Protein AF-A0A929HGN3-F1 (afdb_monomer_lite)

Structure (mmCIF, N/CA/C/O backbone):
data_AF-A0A929HGN3-F1
#
_entry.id   AF-A0A929HGN3-F1
#
loop_
_atom_site.group_PDB
_atom_site.id
_atom_site.type_symbol
_atom_site.label_atom_id
_atom_site.label_alt_id
_atom_site.label_comp_id
_atom_site.label_asym_id
_atom_site.label_entity_id
_atom_site.label_seq_id
_atom_site.pdbx_PDB_ins_code
_atom_site.Cartn_x
_atom_site.Cartn_y
_atom_site.Cartn_z
_atom_site.occupancy
_atom_site.B_iso_or_equiv
_atom_site.auth_seq_id
_atom_site.auth_comp_id
_atom_site.auth_asym_id
_atom_site.auth_atom_id
_atom_site.pdbx_PDB_model_num
ATOM 1 N N . MET A 1 1 ? 26.824 4.201 -28.491 1.00 53.25 1 MET A N 1
ATOM 2 C CA . MET A 1 1 ? 26.653 2.815 -27.979 1.00 53.25 1 MET A CA 1
ATOM 3 C C . MET A 1 1 ? 26.549 2.698 -26.446 1.00 53.25 1 MET A C 1
ATOM 5 O O . MET A 1 1 ? 25.841 1.804 -25.987 1.00 53.25 1 MET A O 1
ATOM 9 N N . ALA A 1 2 ? 27.153 3.588 -25.642 1.00 52.91 2 ALA A N 1
ATOM 10 C CA . ALA A 1 2 ? 27.153 3.491 -24.169 1.00 52.91 2 ALA A CA 1
ATOM 11 C C . ALA A 1 2 ? 25.773 3.634 -23.478 1.00 52.91 2 ALA A C 1
ATOM 13 O O . ALA A 1 2 ? 25.551 3.031 -22.431 1.00 52.91 2 ALA A O 1
ATOM 14 N N . SER A 1 3 ? 24.807 4.349 -24.074 1.00 61.62 3 SER A N 1
ATOM 15 C CA . SER A 1 3 ? 23.495 4.585 -23.437 1.00 61.62 3 SER A CA 1
ATOM 16 C C . SER A 1 3 ? 22.601 3.339 -23.336 1.00 61.62 3 SER A C 1
ATOM 18 O O . SER A 1 3 ? 21.672 3.319 -22.534 1.00 61.62 3 SER A O 1
ATOM 20 N N . SER A 1 4 ? 22.873 2.278 -24.106 1.00 67.00 4 SER A N 1
ATOM 21 C CA . SER A 1 4 ? 22.068 1.046 -24.069 1.00 67.00 4 SER A CA 1
ATOM 22 C C . SER A 1 4 ? 22.347 0.176 -22.836 1.00 67.00 4 SER A C 1
ATOM 24 O O . SER A 1 4 ? 21.426 -0.476 -22.338 1.00 67.00 4 SER A O 1
ATOM 26 N N . LYS A 1 5 ? 23.583 0.211 -22.303 1.00 80.94 5 LYS A N 1
ATOM 27 C CA . LYS A 1 5 ? 24.012 -0.628 -21.171 1.00 80.94 5 LYS A CA 1
ATOM 28 C C . LYS A 1 5 ? 23.272 -0.288 -19.875 1.00 80.94 5 LYS A C 1
ATOM 30 O O . LYS A 1 5 ? 22.926 -1.202 -19.139 1.00 80.94 5 LYS A O 1
ATOM 35 N N . PHE A 1 6 ? 22.963 0.989 -19.634 1.00 85.88 6 PHE A N 1
ATOM 36 C CA . PHE A 1 6 ? 22.295 1.443 -18.403 1.00 85.88 6 PHE A CA 1
ATOM 37 C C . PHE A 1 6 ? 20.762 1.441 -18.482 1.00 85.88 6 PHE A C 1
ATOM 39 O O . PHE A 1 6 ? 20.085 1.257 -17.474 1.00 85.88 6 PHE A O 1
ATOM 46 N N . ARG A 1 7 ? 20.187 1.564 -19.684 1.00 87.06 7 ARG A N 1
ATOM 47 C CA . ARG A 1 7 ? 18.724 1.593 -19.868 1.00 87.06 7 ARG A CA 1
ATOM 48 C C . ARG A 1 7 ? 18.051 0.274 -19.487 1.00 87.06 7 ARG A C 1
ATOM 50 O O . ARG A 1 7 ? 16.986 0.275 -18.879 1.00 87.06 7 ARG A O 1
ATOM 57 N N . ARG A 1 8 ? 18.669 -0.860 -19.828 1.00 86.69 8 ARG A N 1
ATOM 58 C CA . ARG A 1 8 ? 18.129 -2.189 -19.505 1.00 86.69 8 ARG A CA 1
ATOM 59 C C . ARG A 1 8 ? 18.048 -2.460 -17.992 1.00 86.69 8 ARG A C 1
ATOM 61 O O . ARG A 1 8 ? 16.953 -2.808 -17.550 1.00 86.69 8 ARG A O 1
ATOM 68 N N . PRO A 1 9 ? 19.137 -2.348 -17.204 1.00 90.38 9 PRO A N 1
ATOM 69 C CA . PRO A 1 9 ? 19.075 -2.600 -15.767 1.00 90.38 9 PRO A CA 1
ATOM 70 C C . PRO A 1 9 ? 18.128 -1.625 -15.065 1.00 90.38 9 PRO A C 1
ATOM 72 O O . PRO A 1 9 ? 17.384 -2.064 -14.199 1.00 90.38 9 PRO A O 1
ATOM 75 N N . ALA A 1 10 ? 18.049 -0.362 -15.505 1.00 92.56 10 ALA A N 1
ATOM 76 C CA . ALA A 1 10 ? 17.065 0.585 -14.981 1.00 92.56 10 ALA A CA 1
ATOM 77 C C . ALA A 1 10 ? 15.619 0.086 -15.175 1.00 92.56 10 ALA A C 1
ATOM 79 O O . ALA A 1 10 ? 14.856 0.015 -14.217 1.00 92.56 10 ALA A O 1
ATOM 80 N N . GLY A 1 11 ? 15.240 -0.347 -16.383 1.00 91.88 11 GLY A N 1
ATOM 81 C CA . GLY A 1 11 ? 13.890 -0.876 -16.622 1.00 91.88 11 GLY A CA 1
ATOM 82 C C . GLY A 1 11 ? 13.576 -2.160 -15.837 1.00 91.88 11 GLY A C 1
ATOM 83 O O . GLY A 1 11 ? 12.437 -2.366 -15.419 1.00 91.88 11 GLY A O 1
ATOM 84 N N . LEU A 1 12 ? 14.575 -3.022 -15.610 1.00 92.06 12 LEU A N 1
ATOM 85 C CA . LEU A 1 12 ? 14.418 -4.231 -14.791 1.00 92.06 12 LEU A CA 1
ATOM 86 C C . LEU A 1 12 ? 14.267 -3.904 -13.305 1.00 92.06 12 LEU A C 1
ATOM 88 O O . LEU A 1 12 ? 13.372 -4.448 -12.665 1.00 92.06 12 LEU A O 1
ATOM 92 N N . LEU A 1 13 ? 15.089 -2.993 -12.783 1.00 94.75 13 LEU A N 1
ATOM 93 C CA . LEU A 1 13 ? 15.002 -2.527 -11.403 1.00 94.75 13 LEU A CA 1
ATOM 94 C C . LEU A 1 13 ? 13.647 -1.861 -11.139 1.00 94.75 13 LEU A C 1
ATOM 96 O O . LEU A 1 13 ? 12.971 -2.230 -10.186 1.00 94.75 13 LEU A O 1
ATOM 100 N N . ALA A 1 14 ? 13.193 -0.978 -12.034 1.00 95.50 14 ALA A N 1
ATOM 101 C CA . ALA A 1 14 ? 11.870 -0.362 -11.939 1.00 95.50 14 ALA A CA 1
ATOM 102 C C . ALA A 1 14 ? 10.737 -1.403 -11.967 1.00 95.50 14 ALA A C 1
ATOM 104 O O . ALA A 1 14 ? 9.766 -1.286 -11.225 1.00 95.50 14 ALA A O 1
ATOM 105 N N . SER A 1 15 ? 10.882 -2.464 -12.771 1.00 95.81 15 SER A N 1
ATOM 106 C CA . SER A 1 15 ? 9.917 -3.571 -12.780 1.00 95.81 15 SER A CA 1
ATOM 107 C C . SER A 1 15 ? 9.892 -4.322 -11.449 1.00 95.81 15 SER A C 1
ATOM 109 O O . SER A 1 15 ? 8.813 -4.610 -10.942 1.00 95.81 15 SER A O 1
ATOM 111 N N . GLY A 1 16 ? 11.063 -4.619 -10.876 1.00 96.00 16 GLY A N 1
ATOM 112 C CA . GLY A 1 16 ? 11.169 -5.257 -9.564 1.00 96.00 16 GLY A CA 1
ATOM 113 C C . GLY A 1 16 ? 10.539 -4.412 -8.457 1.00 96.00 16 GLY A C 1
ATOM 114 O O . GLY A 1 16 ? 9.751 -4.932 -7.673 1.00 96.00 16 GLY A O 1
ATOM 115 N N . LEU A 1 17 ? 10.812 -3.103 -8.448 1.00 96.19 17 LEU A N 1
ATOM 116 C CA . LEU A 1 17 ? 10.253 -2.169 -7.469 1.00 96.19 17 LEU A CA 1
ATOM 117 C C . LEU A 1 17 ? 8.723 -2.047 -7.573 1.00 96.19 17 LEU A C 1
ATOM 119 O O . LEU A 1 17 ? 8.057 -2.057 -6.544 1.00 96.19 17 LEU A O 1
ATOM 123 N N . MET A 1 18 ? 8.147 -2.014 -8.781 1.00 96.88 18 MET A N 1
ATOM 124 C CA . MET A 1 18 ? 6.683 -1.984 -8.950 1.00 96.88 18 MET A CA 1
ATOM 125 C C . MET A 1 18 ? 6.005 -3.274 -8.478 1.00 96.88 18 MET A C 1
ATOM 127 O O . MET A 1 18 ? 4.958 -3.216 -7.835 1.00 96.88 18 MET A O 1
ATOM 131 N N . ILE A 1 19 ? 6.599 -4.440 -8.758 1.00 97.81 19 ILE A N 1
ATOM 132 C CA . ILE A 1 19 ? 6.097 -5.734 -8.260 1.00 97.81 19 ILE A CA 1
ATOM 133 C C . ILE A 1 19 ? 6.153 -5.751 -6.733 1.00 97.81 19 ILE A C 1
ATOM 135 O O . ILE A 1 19 ? 5.171 -6.118 -6.090 1.00 97.81 19 ILE A O 1
ATOM 139 N N . PHE A 1 20 ? 7.281 -5.330 -6.159 1.00 97.31 20 PHE A N 1
ATOM 140 C CA . PHE A 1 20 ? 7.468 -5.249 -4.715 1.00 97.31 20 PHE A CA 1
ATOM 141 C C . PHE A 1 20 ? 6.443 -4.317 -4.061 1.00 97.31 20 PHE A C 1
ATOM 143 O O . PHE A 1 20 ? 5.749 -4.732 -3.139 1.00 97.31 20 PHE A O 1
ATOM 150 N N . LEU A 1 21 ? 6.270 -3.102 -4.589 1.00 96.19 21 LEU A N 1
ATOM 151 C CA . LEU A 1 21 ? 5.291 -2.141 -4.085 1.00 96.19 21 LEU A CA 1
ATOM 152 C C . LEU A 1 21 ? 3.858 -2.685 -4.171 1.00 96.19 21 LEU A C 1
ATOM 154 O O . LEU A 1 21 ? 3.111 -2.605 -3.202 1.00 96.19 21 LEU A O 1
ATOM 158 N N . THR A 1 22 ? 3.486 -3.286 -5.303 1.00 97.81 22 THR A N 1
ATOM 159 C CA . THR A 1 22 ? 2.165 -3.919 -5.480 1.00 97.81 22 THR A CA 1
ATOM 160 C C . THR A 1 22 ? 1.946 -5.043 -4.465 1.00 97.81 22 THR A C 1
ATOM 162 O O . THR A 1 22 ? 0.858 -5.191 -3.915 1.00 97.81 22 THR A O 1
ATOM 165 N N . SER A 1 23 ? 2.994 -5.818 -4.185 1.00 98.50 23 SER A N 1
ATOM 166 C CA . SER A 1 23 ? 2.972 -6.917 -3.216 1.00 98.50 23 SER A CA 1
ATOM 167 C C . SER A 1 23 ? 2.840 -6.417 -1.775 1.00 98.50 23 SER A C 1
ATOM 169 O O . SER A 1 23 ? 2.093 -7.012 -1.004 1.00 98.50 23 SER A O 1
ATOM 171 N N . ILE A 1 24 ? 3.489 -5.300 -1.420 1.00 97.62 24 ILE A N 1
ATOM 172 C CA . ILE A 1 24 ? 3.296 -4.634 -0.120 1.00 97.62 24 ILE A CA 1
ATOM 173 C C . ILE A 1 24 ? 1.842 -4.200 0.050 1.00 97.62 24 ILE A C 1
ATOM 175 O O . ILE A 1 24 ? 1.252 -4.451 1.095 1.00 97.62 24 ILE A O 1
ATOM 179 N N . TRP A 1 25 ? 1.244 -3.573 -0.963 1.00 97.88 25 TRP A N 1
ATOM 180 C CA . TRP A 1 25 ? -0.147 -3.134 -0.855 1.00 97.88 25 TRP A CA 1
ATOM 181 C C . TRP A 1 25 ? -1.134 -4.297 -0.812 1.00 97.88 25 TRP A C 1
ATOM 183 O O . TRP A 1 25 ? -2.158 -4.187 -0.147 1.00 97.88 25 TRP A O 1
ATOM 193 N N . ALA A 1 26 ? -0.821 -5.418 -1.464 1.00 98.50 26 ALA A N 1
ATOM 194 C CA . ALA A 1 26 ? -1.589 -6.649 -1.314 1.00 98.50 26 ALA A CA 1
ATOM 195 C C . ALA A 1 26 ? -1.494 -7.210 0.111 1.00 98.50 26 ALA A C 1
ATOM 197 O O . ALA A 1 26 ? -2.511 -7.603 0.677 1.00 98.50 26 ALA A O 1
ATOM 198 N N . PHE A 1 27 ? -0.288 -7.203 0.695 1.00 98.44 27 PHE A N 1
ATOM 199 C CA . PHE A 1 27 ? -0.067 -7.591 2.088 1.00 98.44 27 PHE A CA 1
ATOM 200 C C . PHE A 1 27 ? -0.886 -6.713 3.037 1.00 98.44 27 PHE A C 1
ATOM 202 O O . PHE A 1 27 ? -1.679 -7.231 3.816 1.00 98.44 27 PHE A O 1
ATOM 209 N N . TRP A 1 28 ? -0.735 -5.391 2.927 1.00 98.00 28 TRP A N 1
ATOM 210 C CA . TRP A 1 28 ? -1.428 -4.431 3.782 1.00 98.00 28 TRP A CA 1
ATOM 211 C C . TRP A 1 28 ? -2.945 -4.541 3.625 1.00 98.00 28 TRP A C 1
ATOM 213 O O . TRP A 1 28 ? -3.653 -4.684 4.612 1.00 98.00 28 TRP A O 1
ATOM 223 N N . GLY A 1 29 ? -3.448 -4.554 2.386 1.00 98.00 29 GLY A N 1
ATOM 224 C CA . GLY A 1 29 ? -4.883 -4.641 2.121 1.00 98.00 29 GLY A CA 1
ATOM 225 C C . GLY A 1 29 ? -5.518 -5.920 2.664 1.00 98.00 29 GLY A C 1
ATOM 226 O O . GLY A 1 29 ? -6.590 -5.857 3.256 1.00 98.00 29 GLY A O 1
ATOM 227 N N . ALA A 1 30 ? -4.846 -7.068 2.535 1.00 98.25 30 ALA A N 1
ATOM 228 C CA . ALA A 1 30 ? -5.325 -8.315 3.127 1.00 98.25 30 ALA A CA 1
ATOM 229 C C . ALA A 1 30 ? -5.252 -8.302 4.660 1.00 98.25 30 ALA A C 1
ATOM 231 O O . ALA A 1 30 ? -6.184 -8.767 5.310 1.00 98.25 30 ALA A O 1
ATOM 232 N N . ALA A 1 31 ? -4.174 -7.772 5.245 1.00 97.56 31 ALA A N 1
ATOM 233 C CA . ALA A 1 31 ? -4.037 -7.674 6.695 1.00 97.56 31 ALA A CA 1
ATOM 234 C C . ALA A 1 31 ? -5.144 -6.800 7.305 1.00 97.56 31 ALA A C 1
ATOM 236 O O . ALA A 1 31 ? -5.841 -7.254 8.209 1.00 97.56 31 ALA A O 1
ATOM 237 N N . GLU A 1 32 ? -5.364 -5.603 6.758 1.00 96.75 32 GLU A N 1
ATOM 238 C CA . GLU A 1 32 ? -6.418 -4.691 7.215 1.00 96.75 32 GLU A CA 1
ATOM 239 C C . GLU A 1 32 ? -7.824 -5.243 6.961 1.00 96.75 32 GLU A C 1
ATOM 241 O O . G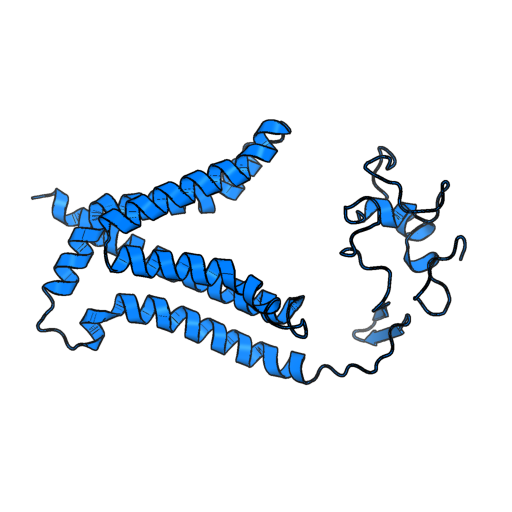LU A 1 32 ? -8.710 -5.104 7.802 1.00 96.75 32 GLU A O 1
ATOM 246 N N . PHE A 1 33 ? -8.030 -5.944 5.840 1.00 96.69 33 PHE A N 1
ATOM 247 C CA . PHE A 1 33 ? -9.291 -6.632 5.575 1.00 96.69 33 PHE A CA 1
ATOM 248 C C . PHE A 1 33 ? -9.652 -7.606 6.705 1.00 96.69 33 PHE A C 1
ATOM 250 O O . PHE A 1 33 ? -10.794 -7.622 7.153 1.00 96.69 33 PHE A O 1
ATOM 257 N N . TYR A 1 34 ? -8.698 -8.401 7.200 1.00 95.81 34 TYR A N 1
ATOM 258 C CA . TYR A 1 34 ? -8.955 -9.322 8.314 1.00 95.81 34 TYR A CA 1
ATOM 259 C C . TYR A 1 34 ? -8.992 -8.636 9.682 1.00 95.81 34 TYR A C 1
ATOM 261 O O . TYR A 1 34 ? -9.689 -9.107 10.585 1.00 95.81 34 TYR A O 1
ATOM 269 N N . TYR A 1 35 ? -8.221 -7.561 9.848 1.00 91.88 35 TYR A N 1
ATOM 270 C CA . TYR A 1 35 ? -8.091 -6.853 11.115 1.00 91.88 35 TYR A CA 1
ATOM 271 C C . TYR A 1 35 ? -9.308 -5.969 11.408 1.00 91.88 35 TYR A C 1
ATOM 273 O O . TYR A 1 35 ? -9.918 -6.119 12.465 1.00 91.88 35 TYR A O 1
ATOM 281 N N . GLU A 1 36 ? -9.698 -5.112 10.464 1.00 90.75 36 GLU A N 1
ATOM 282 C CA . GLU A 1 36 ? -10.765 -4.123 10.659 1.00 90.75 36 GLU A CA 1
ATOM 283 C C . GLU A 1 36 ? -12.050 -4.470 9.911 1.00 90.75 36 GLU A C 1
ATOM 285 O O . GLU A 1 36 ? -13.146 -4.174 10.382 1.00 90.75 36 GLU A O 1
ATOM 290 N N . ALA A 1 37 ? -11.925 -5.079 8.732 1.00 91.69 37 ALA A N 1
ATOM 291 C CA . ALA A 1 37 ? -13.044 -5.168 7.801 1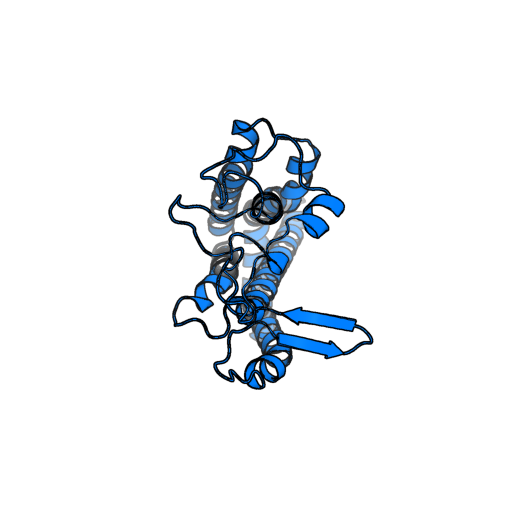.00 91.69 37 ALA A CA 1
ATOM 292 C C . ALA A 1 37 ? -13.837 -6.476 7.885 1.00 91.69 37 ALA A C 1
ATOM 294 O O . ALA A 1 37 ? -14.944 -6.575 7.350 1.00 91.69 37 ALA A O 1
ATOM 295 N N . TRP A 1 38 ? -13.277 -7.500 8.527 1.00 90.75 38 TRP A N 1
ATOM 296 C CA . TRP A 1 38 ? -13.890 -8.817 8.588 1.00 90.75 38 TRP A CA 1
ATOM 297 C C . TRP A 1 38 ? -15.207 -8.766 9.365 1.00 90.75 38 TRP A C 1
ATOM 299 O O . TRP A 1 38 ? -15.224 -8.457 10.555 1.00 90.75 38 TRP A O 1
ATOM 309 N N . GLY A 1 39 ? -16.305 -9.115 8.691 1.00 87.19 39 GLY A N 1
ATOM 310 C CA . GLY A 1 39 ? -17.659 -9.065 9.249 1.00 87.19 39 GLY A CA 1
ATOM 311 C C . GLY A 1 39 ? -18.440 -7.790 8.919 1.00 87.19 39 GLY A C 1
ATOM 312 O O . GLY A 1 39 ? -19.628 -7.731 9.223 1.00 87.19 39 GLY A O 1
ATOM 313 N N . LEU A 1 40 ? -17.827 -6.797 8.262 1.00 86.44 40 LEU A N 1
ATOM 314 C CA . LEU A 1 40 ? -18.571 -5.668 7.698 1.00 86.44 40 LEU A CA 1
ATOM 315 C C . LEU A 1 40 ? -19.439 -6.124 6.506 1.00 86.44 40 LEU A C 1
ATOM 317 O O . LEU A 1 40 ? -19.076 -7.083 5.812 1.00 86.44 40 LEU A O 1
ATOM 321 N N . PRO A 1 41 ? -20.578 -5.450 6.242 1.00 90.19 41 PRO A N 1
ATOM 322 C CA . PRO A 1 41 ? -21.378 -5.703 5.045 1.00 90.19 41 PRO A CA 1
ATOM 323 C C . PRO A 1 41 ? -20.550 -5.466 3.778 1.00 90.19 41 PRO A C 1
ATOM 325 O O . PRO A 1 41 ? -19.584 -4.718 3.791 1.00 90.19 41 PRO A O 1
ATOM 328 N N . PHE A 1 42 ? -20.898 -6.133 2.679 1.00 90.56 42 PHE A N 1
ATOM 329 C CA . PHE A 1 42 ? -20.271 -5.859 1.386 1.00 90.56 42 PHE A CA 1
ATOM 330 C C . PHE A 1 42 ? -20.949 -4.662 0.700 1.00 90.56 42 PHE A C 1
ATOM 332 O O . PHE A 1 42 ? -22.182 -4.594 0.718 1.00 90.56 42 PHE A O 1
ATOM 339 N N . PRO A 1 43 ? -20.188 -3.799 -0.010 1.00 94.88 43 PRO A N 1
ATOM 340 C CA . PRO A 1 43 ? -18.798 -3.978 -0.449 1.00 94.88 43 PRO A CA 1
ATOM 341 C C . PRO A 1 43 ? -17.721 -3.364 0.463 1.00 94.88 43 PRO A C 1
ATOM 343 O O . PRO A 1 43 ? -16.561 -3.323 0.054 1.00 94.88 43 PRO A O 1
ATOM 346 N N . GLU A 1 44 ? -18.058 -2.884 1.657 1.00 92.19 44 GLU A N 1
ATOM 347 C CA . GLU A 1 44 ? -17.175 -2.097 2.525 1.00 92.19 44 GLU A CA 1
ATOM 348 C C . GLU A 1 44 ? -15.787 -2.727 2.769 1.00 92.19 44 GLU A C 1
ATOM 350 O O . GLU A 1 44 ? -14.786 -2.019 2.609 1.00 92.19 44 GLU A O 1
ATOM 355 N N . PRO A 1 45 ? -15.657 -4.045 3.031 1.00 93.31 45 PRO A N 1
ATOM 356 C CA . PRO A 1 45 ? -14.361 -4.695 3.164 1.00 93.31 45 PRO A CA 1
ATOM 357 C C . PRO A 1 45 ? -13.430 -4.543 1.960 1.00 93.31 45 PRO A C 1
ATOM 359 O O . PRO A 1 45 ? -12.208 -4.549 2.107 1.00 93.31 45 PRO A O 1
ATOM 362 N N . LEU A 1 46 ? -13.978 -4.393 0.752 1.00 94.62 46 LEU A N 1
ATOM 363 C CA . LEU A 1 46 ? -13.176 -4.308 -0.467 1.00 94.62 46 LEU A CA 1
ATOM 364 C C . LEU A 1 46 ? -12.398 -2.990 -0.568 1.00 94.62 46 LEU A C 1
ATOM 366 O O . LEU A 1 46 ? -11.402 -2.936 -1.294 1.00 94.62 46 LEU A O 1
ATOM 370 N N . TYR A 1 47 ? -12.787 -1.946 0.171 1.00 95.56 47 TYR A N 1
ATOM 371 C CA . TYR A 1 47 ? -12.071 -0.667 0.161 1.00 95.56 47 TYR A CA 1
ATOM 372 C C . TYR A 1 47 ? -10.645 -0.778 0.707 1.00 95.56 47 TYR A C 1
ATOM 374 O O . TYR A 1 47 ? -9.758 -0.061 0.240 1.00 95.56 47 TYR A O 1
ATOM 382 N N . TYR A 1 48 ? -10.380 -1.741 1.589 1.00 95.44 48 TYR A N 1
ATOM 383 C CA . TYR A 1 48 ? -9.035 -2.015 2.100 1.00 95.44 48 TYR A CA 1
ATOM 384 C C . TYR A 1 48 ? -8.077 -2.537 1.018 1.00 95.44 48 TYR A C 1
ATOM 386 O O . TYR A 1 48 ? -6.865 -2.336 1.102 1.00 95.44 48 TYR A O 1
ATOM 394 N N . PHE A 1 49 ? -8.604 -3.115 -0.065 1.00 97.50 49 PHE A N 1
ATOM 395 C CA . PHE A 1 49 ? -7.819 -3.525 -1.231 1.00 97.50 49 PHE A CA 1
ATOM 396 C C . PHE A 1 49 ? -7.656 -2.423 -2.287 1.00 97.50 49 PHE A C 1
ATOM 398 O O . PHE A 1 49 ? -6.949 -2.630 -3.277 1.00 97.50 49 PHE A O 1
ATOM 405 N N . LEU A 1 50 ? -8.258 -1.240 -2.113 1.00 96.81 50 LEU A N 1
ATOM 406 C CA . LEU A 1 50 ? -8.172 -0.158 -3.099 1.00 96.81 50 LEU A CA 1
ATOM 407 C C . LEU A 1 50 ? -6.715 0.239 -3.429 1.00 96.81 50 LEU A C 1
ATOM 409 O O . LEU A 1 50 ? -6.392 0.317 -4.620 1.00 96.81 50 LEU A O 1
ATOM 413 N N . PRO A 1 51 ? -5.793 0.405 -2.453 1.00 95.56 51 PRO A N 1
ATOM 414 C CA . PRO A 1 51 ? -4.386 0.684 -2.758 1.00 95.56 51 PRO A CA 1
ATOM 415 C C . PRO A 1 51 ? -3.718 -0.427 -3.581 1.00 95.56 51 PRO A C 1
ATOM 417 O O . PRO A 1 51 ? -2.944 -0.149 -4.504 1.00 95.56 51 PRO A O 1
ATOM 420 N N . PHE A 1 52 ? -4.048 -1.691 -3.298 1.00 97.75 52 PHE A N 1
ATOM 421 C CA . PHE A 1 52 ? -3.566 -2.837 -4.068 1.00 97.75 52 PHE A CA 1
ATOM 422 C C . PHE A 1 52 ? -4.065 -2.787 -5.514 1.00 97.75 52 PHE A C 1
ATOM 424 O O . PHE A 1 52 ? -3.258 -2.879 -6.437 1.00 97.75 52 PHE A O 1
ATOM 431 N N . PHE A 1 53 ? -5.363 -2.580 -5.743 1.00 97.94 53 PHE A N 1
ATOM 432 C CA . PHE A 1 53 ? -5.906 -2.535 -7.103 1.00 97.94 53 PHE A CA 1
ATOM 433 C C . PHE A 1 53 ? -5.364 -1.357 -7.918 1.00 97.94 53 PHE A C 1
ATOM 435 O O . PHE A 1 53 ? -5.053 -1.523 -9.102 1.00 97.94 53 PHE A O 1
ATOM 442 N N . ILE A 1 54 ? -5.183 -0.188 -7.293 1.00 96.75 54 ILE A N 1
ATOM 443 C CA . ILE A 1 54 ? -4.557 0.974 -7.938 1.00 96.75 54 ILE A CA 1
ATOM 444 C C . ILE A 1 54 ? -3.121 0.633 -8.351 1.00 96.75 54 ILE A C 1
ATOM 446 O O . ILE A 1 54 ? -2.753 0.799 -9.517 1.00 96.75 54 ILE A O 1
ATOM 450 N N . THR A 1 55 ? -2.305 0.113 -7.431 1.00 97.00 55 THR A N 1
ATOM 451 C CA . THR A 1 55 ? -0.896 -0.195 -7.724 1.00 97.00 55 THR A CA 1
ATOM 452 C C . THR A 1 55 ? -0.725 -1.354 -8.699 1.00 97.00 55 THR A C 1
ATOM 454 O O . THR A 1 55 ? 0.124 -1.269 -9.588 1.00 97.00 55 THR A O 1
ATOM 457 N N . LEU A 1 56 ? -1.576 -2.379 -8.636 1.00 98.12 56 LEU A N 1
ATOM 458 C CA . LEU A 1 56 ? -1.617 -3.453 -9.626 1.00 98.12 56 LEU A CA 1
ATOM 459 C C . LEU A 1 56 ? -1.941 -2.904 -11.018 1.00 98.12 56 LEU A C 1
ATOM 461 O O . LEU A 1 56 ? -1.244 -3.222 -11.981 1.00 98.12 56 LEU A O 1
ATOM 465 N N . THR A 1 57 ? -2.951 -2.038 -11.129 1.00 98.19 57 THR A N 1
ATOM 466 C CA . THR A 1 57 ? -3.328 -1.410 -12.403 1.00 98.19 57 THR A CA 1
ATOM 467 C C . THR A 1 57 ? -2.163 -0.613 -12.986 1.00 98.19 57 THR A C 1
ATOM 469 O O . THR A 1 57 ? -1.839 -0.769 -14.165 1.00 98.19 57 THR A O 1
ATOM 472 N N . LEU A 1 58 ? -1.470 0.178 -12.160 1.00 97.50 58 LEU A N 1
ATOM 473 C CA . LEU A 1 58 ? -0.283 0.923 -12.583 1.00 97.50 58 LEU A CA 1
ATOM 474 C C . LEU A 1 58 ? 0.858 -0.002 -13.011 1.00 97.50 58 LEU A C 1
ATOM 476 O O . LEU A 1 58 ? 1.476 0.253 -14.044 1.00 97.50 58 LEU A O 1
ATOM 480 N N . THR A 1 59 ? 1.102 -1.096 -12.286 1.00 97.75 59 THR A N 1
ATOM 481 C CA . THR A 1 59 ? 2.101 -2.117 -12.642 1.00 97.75 59 THR A CA 1
ATOM 482 C C . THR A 1 59 ? 1.810 -2.745 -14.004 1.00 97.75 59 THR A C 1
ATOM 484 O O . THR A 1 59 ? 2.695 -2.836 -14.860 1.00 97.75 59 THR A O 1
ATOM 487 N N . LEU A 1 60 ? 0.559 -3.133 -14.255 1.00 97.19 60 LEU A N 1
ATOM 488 C CA . LEU A 1 60 ? 0.150 -3.688 -15.544 1.00 97.19 60 LEU A CA 1
ATOM 489 C C . LEU A 1 60 ? 0.270 -2.647 -16.667 1.00 97.19 60 LEU A C 1
ATOM 491 O O . LEU A 1 60 ? 0.728 -2.976 -17.765 1.00 97.19 60 LEU A O 1
ATOM 495 N N . LEU A 1 61 ? -0.067 -1.385 -16.381 1.00 97.25 61 LEU A N 1
ATOM 496 C CA . LEU A 1 61 ? 0.054 -0.271 -17.317 1.00 97.25 61 LEU A CA 1
ATOM 497 C C . LEU A 1 61 ? 1.513 -0.027 -17.728 1.00 97.25 61 LEU A C 1
ATOM 499 O O . LEU A 1 61 ? 1.795 0.044 -18.924 1.00 97.25 61 LEU A O 1
ATOM 503 N N . VAL A 1 62 ? 2.453 0.045 -16.776 1.00 96.75 62 VAL A N 1
ATOM 504 C CA . VAL A 1 62 ? 3.885 0.241 -17.083 1.00 96.75 62 VAL A CA 1
ATOM 505 C C . VAL A 1 62 ? 4.504 -0.967 -17.782 1.00 96.75 62 VAL A C 1
ATOM 507 O O . VAL A 1 62 ? 5.436 -0.812 -18.568 1.00 96.75 62 VAL A O 1
ATOM 510 N N . PHE A 1 63 ? 3.997 -2.179 -17.553 1.00 95.00 63 PHE A N 1
ATOM 511 C CA . PHE A 1 63 ? 4.494 -3.361 -18.261 1.00 95.00 63 PHE A CA 1
ATOM 512 C C . PHE A 1 63 ? 3.988 -3.435 -19.696 1.00 95.00 63 PHE A C 1
ATOM 514 O O . PHE A 1 63 ? 4.739 -3.852 -20.581 1.00 95.00 63 PHE A O 1
ATOM 521 N N . LYS A 1 64 ? 2.741 -3.016 -19.935 1.00 94.69 64 LYS A N 1
ATOM 522 C CA . LYS A 1 64 ? 2.144 -2.984 -21.272 1.00 94.69 64 LYS A CA 1
ATOM 523 C C . LYS A 1 64 ? 2.649 -1.801 -22.100 1.00 94.69 64 LYS A C 1
ATOM 525 O O . LYS A 1 64 ? 2.976 -1.972 -23.271 1.00 94.69 64 LYS A O 1
ATOM 530 N N . TRP A 1 65 ? 2.744 -0.621 -21.491 1.00 95.69 65 TRP A N 1
ATOM 531 C CA . TRP A 1 65 ? 3.143 0.625 -22.146 1.00 95.69 65 TRP A CA 1
ATOM 532 C C . TRP A 1 65 ? 4.146 1.401 -21.279 1.00 95.69 65 TRP A C 1
ATOM 534 O O . TRP A 1 65 ? 3.766 2.372 -20.626 1.00 95.69 65 TRP A O 1
ATOM 544 N N . PRO A 1 66 ? 5.444 1.040 -21.287 1.00 95.50 66 PRO A N 1
ATOM 545 C CA . PRO A 1 66 ? 6.419 1.587 -20.340 1.00 95.50 66 PRO A CA 1
ATOM 546 C C . PRO A 1 66 ? 6.509 3.113 -20.307 1.00 95.50 66 PRO A C 1
ATOM 548 O O . PRO A 1 66 ? 6.568 3.702 -19.235 1.00 95.50 66 PRO A O 1
ATOM 551 N N . ARG A 1 67 ? 6.477 3.780 -21.466 1.00 95.06 67 ARG A N 1
ATOM 552 C CA . ARG A 1 67 ? 6.558 5.249 -21.518 1.00 95.06 67 ARG A CA 1
ATOM 553 C C . ARG A 1 67 ? 5.291 5.928 -21.010 1.00 95.06 67 ARG A C 1
ATOM 555 O O . ARG A 1 67 ? 5.386 6.819 -20.175 1.00 95.06 67 ARG A O 1
ATOM 562 N N . LEU A 1 68 ? 4.128 5.504 -21.507 1.00 96.94 68 LEU A N 1
ATOM 563 C CA . LEU A 1 68 ? 2.841 6.062 -21.088 1.00 96.94 68 LEU A CA 1
ATOM 564 C C . LEU A 1 68 ? 2.603 5.790 -19.601 1.00 96.94 68 LEU A C 1
ATOM 566 O O . LEU A 1 68 ? 2.331 6.714 -18.845 1.00 96.94 68 LEU A O 1
ATOM 570 N N . GLY A 1 69 ? 2.783 4.540 -19.173 1.00 96.94 69 GLY A N 1
ATOM 571 C CA . GLY A 1 69 ? 2.666 4.156 -17.774 1.00 96.94 69 GLY A CA 1
ATOM 572 C C . GLY A 1 69 ? 3.648 4.914 -16.884 1.00 96.94 69 GLY A C 1
ATOM 573 O O . GLY A 1 69 ? 3.259 5.360 -15.814 1.00 96.94 69 GLY A O 1
ATOM 574 N N . GLY A 1 70 ? 4.893 5.120 -17.330 1.00 97.56 70 GLY A N 1
ATOM 575 C CA . GLY A 1 70 ? 5.881 5.901 -16.585 1.00 97.56 70 GLY A CA 1
ATOM 576 C C . GLY A 1 70 ? 5.431 7.344 -16.340 1.00 97.56 70 GLY A C 1
ATOM 577 O O . GLY A 1 70 ? 5.528 7.824 -15.213 1.00 97.56 70 GLY A O 1
ATOM 578 N N . TRP A 1 71 ? 4.860 8.008 -17.352 1.00 98.12 71 TRP A N 1
ATOM 579 C CA . TRP A 1 71 ? 4.267 9.341 -17.188 1.00 98.12 71 TRP A CA 1
ATOM 580 C C . TRP A 1 71 ? 3.068 9.343 -16.244 1.00 98.12 71 TRP A C 1
ATOM 582 O O . TRP A 1 71 ? 2.971 10.223 -15.393 1.00 98.12 71 TRP A O 1
ATOM 592 N N . VAL A 1 72 ? 2.183 8.350 -16.356 1.00 98.06 72 VAL A N 1
ATOM 593 C CA . VAL A 1 72 ? 1.026 8.213 -15.460 1.00 98.06 72 VAL A CA 1
ATOM 594 C C . VAL A 1 72 ? 1.477 8.030 -14.007 1.00 98.06 72 VAL A C 1
ATOM 596 O O . VAL A 1 72 ? 0.942 8.690 -13.121 1.00 98.06 72 VAL A O 1
ATOM 599 N N . VAL A 1 73 ? 2.502 7.209 -13.755 1.00 97.56 73 VAL A N 1
ATOM 600 C CA . VAL A 1 73 ? 3.082 7.024 -12.414 1.00 97.56 73 VAL A CA 1
ATOM 601 C C . VAL A 1 73 ? 3.675 8.330 -11.875 1.00 97.56 73 VAL A C 1
ATOM 603 O O . VAL A 1 73 ? 3.427 8.665 -10.719 1.00 97.56 73 VAL A O 1
ATOM 606 N N . ILE A 1 74 ? 4.402 9.099 -12.696 1.00 97.88 74 ILE A N 1
ATOM 607 C CA . ILE A 1 74 ? 4.931 10.416 -12.294 1.00 97.88 74 ILE A CA 1
ATOM 608 C C . ILE A 1 74 ? 3.796 11.376 -11.938 1.00 97.88 74 ILE A C 1
ATOM 610 O O . ILE A 1 74 ? 3.845 12.010 -10.888 1.00 97.88 74 ILE A O 1
ATOM 614 N N . LEU A 1 75 ? 2.778 11.481 -12.796 1.00 97.75 75 LEU A N 1
ATOM 615 C CA . LEU A 1 75 ? 1.659 12.400 -12.597 1.00 97.75 75 LEU A CA 1
ATOM 616 C C . LEU A 1 75 ? 0.907 12.071 -11.304 1.00 97.75 75 LEU A C 1
ATOM 618 O O . LEU A 1 75 ? 0.735 12.940 -10.453 1.00 97.75 75 LEU A O 1
ATOM 622 N N . LEU A 1 76 ? 0.497 10.812 -11.135 1.00 96.12 76 LEU A N 1
ATOM 623 C CA . LEU A 1 76 ? -0.250 10.377 -9.957 1.00 96.12 76 LEU A CA 1
ATOM 624 C C . LEU A 1 76 ? 0.596 10.468 -8.685 1.00 96.12 76 LEU A C 1
ATOM 626 O O . LEU A 1 76 ? 0.105 10.946 -7.666 1.00 96.12 76 LEU A O 1
ATOM 630 N N . GLY A 1 77 ? 1.876 10.087 -8.749 1.00 94.88 77 GLY A N 1
ATOM 631 C CA . GLY A 1 77 ? 2.811 10.245 -7.636 1.00 94.88 77 GLY A CA 1
ATOM 632 C C . GLY A 1 77 ? 3.008 11.711 -7.242 1.00 94.88 77 GLY A C 1
ATOM 633 O O . GLY A 1 77 ? 3.037 12.032 -6.054 1.00 94.88 77 GLY A O 1
ATOM 634 N N . GLY A 1 78 ? 3.075 12.618 -8.219 1.00 95.50 78 GLY A N 1
ATOM 635 C CA . GLY A 1 78 ? 3.152 14.061 -7.994 1.00 95.50 78 GLY A CA 1
ATOM 636 C C . GLY A 1 78 ? 1.886 14.620 -7.343 1.00 95.50 78 GLY A C 1
ATOM 637 O O . GLY A 1 78 ? 1.975 15.303 -6.324 1.00 95.50 78 GLY A O 1
ATOM 638 N N . VAL A 1 79 ? 0.706 14.273 -7.868 1.00 95.88 79 VAL A N 1
ATOM 639 C CA . VAL A 1 79 ? -0.591 14.670 -7.287 1.00 95.88 79 VAL A CA 1
ATOM 640 C C . VAL A 1 79 ? -0.724 14.162 -5.851 1.00 95.88 79 VAL A C 1
ATOM 642 O O . VAL A 1 79 ? -1.074 14.930 -4.958 1.00 95.88 79 VAL A O 1
ATOM 645 N N . PHE A 1 80 ? -0.376 12.900 -5.603 1.00 93.38 80 PHE A N 1
ATOM 646 C CA . PHE A 1 80 ? -0.389 12.309 -4.266 1.00 93.38 80 PHE A CA 1
ATOM 647 C C . PHE A 1 80 ? 0.587 13.008 -3.308 1.00 93.38 80 PHE A C 1
ATOM 649 O O . PHE A 1 80 ? 0.242 13.299 -2.164 1.00 93.38 80 PHE A O 1
ATOM 656 N N . THR A 1 81 ? 1.784 13.353 -3.790 1.00 93.25 81 THR A N 1
ATOM 657 C CA . THR A 1 81 ? 2.772 14.122 -3.018 1.00 93.25 81 THR A CA 1
ATOM 658 C C . THR A 1 81 ? 2.210 15.479 -2.602 1.00 93.25 81 THR A C 1
ATOM 660 O O . THR A 1 81 ? 2.299 15.847 -1.432 1.00 93.25 81 THR A O 1
ATOM 663 N N . ILE A 1 82 ? 1.584 16.205 -3.534 1.00 94.00 82 ILE A N 1
ATOM 664 C CA . ILE A 1 82 ? 0.944 17.496 -3.250 1.00 94.00 82 ILE A CA 1
ATOM 665 C C . ILE A 1 82 ? -0.185 17.316 -2.234 1.00 94.00 82 ILE A C 1
ATOM 667 O O . ILE A 1 82 ? -0.259 18.072 -1.268 1.00 94.00 82 ILE A O 1
ATOM 671 N N . PHE A 1 83 ? -1.030 16.300 -2.414 1.00 93.75 83 PHE A N 1
ATOM 672 C CA . PHE A 1 83 ? -2.143 16.004 -1.515 1.00 93.75 83 PHE A CA 1
ATOM 673 C C . PHE A 1 83 ? -1.681 15.774 -0.068 1.00 93.75 83 PHE A C 1
ATOM 675 O O . PHE A 1 83 ? -2.241 16.365 0.851 1.00 93.75 83 PHE A O 1
ATOM 682 N N . ILE A 1 84 ? -0.620 14.987 0.142 1.00 91.31 84 ILE A N 1
ATOM 683 C CA . ILE A 1 84 ? -0.088 14.701 1.485 1.00 91.31 84 ILE A CA 1
ATOM 684 C C . ILE A 1 84 ? 0.675 15.892 2.075 1.00 91.31 84 ILE A C 1
ATOM 686 O O . ILE A 1 84 ? 0.604 16.136 3.284 1.00 91.31 84 ILE A O 1
ATOM 690 N N . MET A 1 85 ? 1.429 16.633 1.263 1.00 90.94 85 MET A N 1
ATOM 691 C CA . MET A 1 85 ? 2.250 17.740 1.766 1.00 90.94 85 MET A CA 1
ATOM 692 C C . MET A 1 85 ? 1.436 19.006 2.028 1.00 90.94 85 MET A C 1
ATOM 694 O O . MET A 1 85 ? 1.762 19.747 2.953 1.00 90.94 85 MET A O 1
ATOM 698 N N . ARG A 1 86 ? 0.355 19.247 1.276 1.00 93.62 86 ARG A N 1
ATOM 699 C CA . ARG A 1 86 ? -0.438 20.482 1.367 1.00 93.62 86 ARG A CA 1
ATOM 700 C C . ARG A 1 86 ? -0.931 20.790 2.791 1.00 93.62 86 ARG A C 1
ATOM 702 O O . ARG A 1 86 ? -0.670 21.906 3.231 1.00 93.62 86 ARG A O 1
ATOM 709 N N . PRO A 1 87 ? -1.574 19.871 3.542 1.00 89.81 87 PRO A N 1
ATOM 710 C CA . PRO A 1 87 ? -2.022 20.167 4.904 1.00 89.81 87 PRO A CA 1
ATOM 711 C C . PRO A 1 87 ? -0.876 20.571 5.834 1.00 89.81 87 PRO A C 1
ATOM 713 O O . PRO A 1 87 ? -1.029 21.504 6.608 1.00 89.81 87 PRO A O 1
ATOM 716 N N . ARG A 1 88 ? 0.290 19.923 5.701 1.00 89.00 88 ARG A N 1
ATOM 717 C CA . ARG A 1 88 ? 1.487 20.187 6.520 1.00 89.00 88 ARG A CA 1
ATOM 718 C C . ARG A 1 88 ? 2.138 21.526 6.195 1.00 89.00 88 ARG A C 1
ATOM 720 O O . ARG A 1 88 ? 2.671 22.181 7.082 1.00 89.00 88 ARG A O 1
ATOM 727 N N . ILE A 1 89 ? 2.106 21.917 4.922 1.00 91.44 89 ILE A N 1
ATOM 728 C CA . ILE A 1 89 ? 2.579 23.229 4.475 1.00 91.44 89 ILE A CA 1
ATOM 729 C C . ILE A 1 89 ? 1.658 24.319 5.026 1.00 91.44 89 ILE A C 1
ATOM 731 O O . ILE A 1 89 ? 2.142 25.284 5.607 1.00 91.44 89 ILE A O 1
ATOM 735 N N . ILE A 1 90 ? 0.340 24.147 4.885 1.00 91.12 90 ILE A N 1
ATOM 736 C CA . ILE A 1 90 ? -0.653 25.131 5.337 1.00 91.12 90 ILE A CA 1
ATOM 737 C C . ILE A 1 90 ? -0.641 25.271 6.865 1.00 91.12 90 ILE A C 1
ATOM 739 O O . ILE A 1 90 ? -0.749 26.385 7.364 1.00 91.12 90 ILE A O 1
ATOM 743 N N . SER A 1 91 ? -0.465 24.177 7.609 1.00 88.00 91 SER A N 1
ATOM 744 C CA . SER A 1 91 ? -0.400 24.208 9.074 1.00 88.00 91 SER A CA 1
ATOM 745 C C . SER A 1 91 ? 0.955 24.659 9.639 1.00 88.00 91 SER A C 1
ATOM 747 O O . SER A 1 91 ? 1.116 24.696 10.855 1.00 88.00 91 SER A O 1
ATOM 749 N N . GLY A 1 92 ? 1.953 24.957 8.794 1.00 89.88 92 GLY A N 1
ATOM 750 C CA . GLY A 1 92 ? 3.310 25.305 9.240 1.00 89.88 92 GLY A CA 1
ATOM 751 C C . GLY A 1 92 ? 4.086 24.143 9.880 1.00 89.88 92 GLY A C 1
ATOM 752 O O . GLY A 1 92 ? 5.150 24.351 10.454 1.00 89.88 92 GLY A O 1
ATOM 753 N N . GLN A 1 93 ? 3.592 22.908 9.768 1.00 87.56 93 GLN A N 1
ATOM 754 C CA . GLN A 1 93 ? 4.183 21.706 10.374 1.00 87.56 93 GLN A CA 1
ATOM 755 C C . GLN A 1 93 ? 5.201 20.999 9.462 1.00 87.56 93 GLN A C 1
ATOM 757 O O . GLN A 1 93 ? 5.580 19.847 9.711 1.00 87.56 93 GLN A O 1
ATOM 762 N N . LEU A 1 94 ? 5.643 21.641 8.376 1.00 89.69 94 LEU A N 1
ATOM 763 C CA . LEU A 1 94 ? 6.625 21.056 7.466 1.00 89.69 94 LEU A CA 1
ATOM 764 C C . LEU A 1 94 ? 8.021 21.060 8.104 1.00 89.69 94 LEU A C 1
ATOM 766 O O . LEU A 1 94 ? 8.821 21.971 7.922 1.00 89.69 94 LEU A O 1
ATOM 770 N N . THR A 1 95 ? 8.322 19.998 8.841 1.00 92.25 95 THR A N 1
ATOM 771 C CA . THR A 1 95 ? 9.662 19.742 9.374 1.00 92.25 95 THR A CA 1
ATOM 772 C C . THR A 1 95 ? 10.490 18.917 8.388 1.00 92.25 95 THR A C 1
ATOM 774 O O . THR A 1 95 ? 9.950 18.137 7.599 1.00 92.25 95 THR A O 1
ATOM 777 N N . ALA A 1 96 ? 11.822 19.013 8.473 1.00 92.06 96 ALA A N 1
ATOM 778 C CA . ALA A 1 96 ? 12.723 18.152 7.701 1.00 92.06 96 ALA A CA 1
ATOM 779 C C . ALA A 1 96 ? 12.446 16.661 7.962 1.00 92.06 96 ALA A C 1
ATOM 781 O O . ALA A 1 96 ? 12.458 15.854 7.035 1.00 92.06 96 ALA A O 1
ATOM 782 N N . ARG A 1 97 ? 12.113 16.307 9.212 1.00 92.12 97 ARG A N 1
ATOM 783 C CA . ARG A 1 97 ? 11.717 14.948 9.602 1.00 92.12 97 ARG A CA 1
ATOM 784 C C . ARG A 1 97 ? 10.444 14.501 8.887 1.00 92.12 97 ARG A C 1
ATOM 786 O O . ARG A 1 97 ? 10.432 13.405 8.338 1.00 92.12 97 ARG A O 1
ATOM 793 N N . ALA A 1 98 ? 9.402 15.335 8.872 1.00 86.69 98 ALA A N 1
ATOM 794 C CA . ALA A 1 98 ? 8.159 15.024 8.169 1.00 86.69 98 ALA A CA 1
ATOM 795 C C . ALA A 1 98 ? 8.388 14.889 6.657 1.00 86.69 98 ALA A C 1
ATOM 797 O O . ALA A 1 98 ? 7.858 13.982 6.028 1.00 86.69 98 ALA A O 1
ATOM 798 N N . PHE A 1 99 ? 9.212 15.744 6.054 1.00 88.75 99 PHE A N 1
ATOM 799 C CA . PHE A 1 99 ? 9.543 15.608 4.637 1.00 88.75 99 PHE A CA 1
ATOM 800 C C . PHE A 1 99 ? 10.299 14.299 4.349 1.00 88.75 99 PHE A C 1
ATOM 802 O O . PHE A 1 99 ? 9.900 13.529 3.475 1.00 88.75 99 PHE A O 1
ATOM 809 N N . LEU A 1 100 ? 11.345 14.002 5.128 1.00 91.50 100 LEU A N 1
ATOM 810 C CA . LEU A 1 100 ? 12.161 12.793 4.983 1.00 91.50 100 LEU A CA 1
ATOM 811 C C . LEU A 1 100 ? 11.378 11.504 5.255 1.00 91.50 100 LEU A C 1
ATOM 813 O O . LEU A 1 100 ? 11.657 10.497 4.614 1.00 91.50 100 LEU A O 1
ATOM 817 N N . SER A 1 101 ? 10.381 11.516 6.147 1.00 90.19 101 SER A N 1
ATOM 818 C CA . SER A 1 101 ? 9.554 10.330 6.407 1.00 90.19 101 SER A CA 1
ATOM 819 C C . SER A 1 101 ? 8.687 9.949 5.207 1.00 90.19 101 SER A C 1
ATOM 821 O O . SER A 1 101 ? 8.418 8.773 4.983 1.00 90.19 101 SER A O 1
ATOM 823 N N . TRP A 1 102 ? 8.258 10.938 4.423 1.00 90.94 102 TRP A N 1
ATOM 824 C CA . TRP A 1 102 ? 7.442 10.724 3.226 1.00 90.94 102 TRP A CA 1
ATOM 825 C C . TRP A 1 102 ? 8.268 10.616 1.944 1.00 90.94 102 TRP A C 1
ATOM 827 O O . TRP A 1 102 ? 7.765 10.113 0.939 1.00 90.94 102 TRP A O 1
ATOM 837 N N . PHE A 1 103 ? 9.533 11.039 1.984 1.00 89.56 103 PHE A N 1
ATOM 838 C CA . PHE A 1 103 ? 10.447 11.009 0.848 1.00 89.56 103 PHE A CA 1
ATOM 839 C C . PHE A 1 103 ? 10.534 9.633 0.168 1.00 89.56 103 PHE A C 1
ATOM 841 O O . PHE A 1 103 ? 10.429 9.599 -1.056 1.00 89.56 103 PHE A O 1
ATOM 848 N N . PRO A 1 104 ? 10.639 8.489 0.879 1.00 89.75 104 PRO A N 1
ATOM 849 C CA . PRO A 1 104 ? 10.661 7.187 0.218 1.00 89.75 104 PRO A CA 1
ATOM 850 C C . PRO A 1 104 ? 9.410 6.936 -0.624 1.00 89.75 104 PRO A C 1
ATOM 852 O O . PRO A 1 104 ? 9.513 6.448 -1.740 1.00 89.75 104 PRO A O 1
ATOM 855 N N . VAL A 1 105 ? 8.226 7.319 -0.147 1.00 87.88 105 VAL A N 1
ATOM 856 C CA . VAL A 1 105 ? 6.974 7.077 -0.877 1.00 87.88 105 VAL A CA 1
ATOM 857 C C . VAL A 1 105 ? 6.872 7.989 -2.100 1.00 87.88 105 VAL A C 1
ATOM 859 O O . VAL A 1 105 ? 6.536 7.537 -3.195 1.00 87.88 105 VAL A O 1
ATOM 862 N N . THR A 1 106 ? 7.195 9.271 -1.943 1.00 91.25 106 THR A N 1
ATOM 863 C CA . THR A 1 106 ? 7.029 10.275 -3.001 1.00 91.25 106 THR A CA 1
ATOM 864 C C . THR A 1 106 ? 8.141 10.174 -4.045 1.00 91.25 106 THR A C 1
ATOM 866 O O . THR A 1 106 ? 7.872 9.965 -5.229 1.00 91.25 106 THR A O 1
ATOM 869 N N . PHE A 1 107 ? 9.403 10.229 -3.617 1.00 92.81 107 PHE A N 1
ATOM 870 C CA . PHE A 1 107 ? 10.558 10.214 -4.507 1.00 92.81 107 PHE A CA 1
ATOM 871 C C . PHE A 1 107 ? 10.723 8.879 -5.228 1.00 92.81 107 PHE A C 1
ATOM 873 O O . PHE A 1 107 ? 10.963 8.889 -6.435 1.00 92.81 107 PHE A O 1
ATOM 880 N N . LEU A 1 108 ? 10.557 7.732 -4.550 1.00 92.44 108 LEU A N 1
ATOM 881 C CA . LEU A 1 108 ? 10.693 6.438 -5.233 1.00 92.44 108 LEU A CA 1
ATOM 882 C C . LEU A 1 108 ? 9.617 6.263 -6.304 1.00 92.44 108 LEU A C 1
ATOM 884 O O . LEU A 1 108 ? 9.915 5.722 -7.365 1.00 92.44 108 LEU A O 1
ATOM 888 N N . THR A 1 109 ? 8.401 6.772 -6.085 1.00 93.75 109 THR A N 1
ATOM 889 C CA . THR A 1 109 ? 7.337 6.734 -7.099 1.00 93.75 109 THR A CA 1
ATOM 890 C C . THR A 1 109 ? 7.726 7.528 -8.346 1.00 93.75 109 THR A C 1
ATOM 892 O O . THR A 1 109 ? 7.658 7.005 -9.462 1.00 93.75 109 THR A O 1
ATOM 895 N N . LEU A 1 110 ? 8.220 8.758 -8.171 1.00 95.69 110 LEU A N 1
ATOM 896 C CA . LEU A 1 110 ? 8.692 9.588 -9.285 1.00 95.69 110 LEU A CA 1
ATOM 897 C C . LEU A 1 110 ? 9.903 8.960 -9.993 1.00 95.69 110 LEU A C 1
ATOM 899 O O . LEU A 1 110 ? 9.949 8.912 -11.225 1.00 95.69 110 LEU A O 1
ATOM 903 N N . LEU A 1 111 ? 10.856 8.428 -9.222 1.00 95.56 111 LEU A N 1
ATOM 904 C CA . LEU A 1 111 ? 12.047 7.757 -9.733 1.00 95.56 111 LEU A CA 1
ATOM 905 C C . LEU A 1 111 ? 11.676 6.528 -10.571 1.00 95.56 111 LEU A C 1
ATOM 907 O O . LEU A 1 111 ? 12.166 6.390 -11.690 1.00 95.56 111 LEU A O 1
ATOM 911 N N . MET A 1 112 ? 10.776 5.670 -10.080 1.00 96.19 112 MET A N 1
ATOM 912 C CA . MET A 1 112 ? 10.286 4.506 -10.824 1.00 96.19 112 MET A CA 1
ATOM 913 C C . MET A 1 112 ? 9.657 4.920 -12.155 1.00 96.19 112 MET A C 1
ATOM 915 O O . MET A 1 112 ? 10.006 4.358 -13.197 1.00 96.19 112 MET A O 1
ATOM 919 N N . GLY A 1 113 ? 8.789 5.936 -12.152 1.00 96.31 113 GLY A N 1
ATOM 920 C CA . GLY A 1 113 ? 8.190 6.465 -13.378 1.00 96.31 113 GLY A CA 1
ATOM 921 C C . GLY A 1 113 ? 9.241 6.977 -14.374 1.00 96.31 113 GLY A C 1
ATOM 922 O O . GLY A 1 113 ? 9.215 6.609 -15.553 1.00 96.31 113 GLY A O 1
ATOM 923 N N . GLY A 1 114 ? 10.242 7.722 -13.894 1.00 96.62 114 GLY A N 1
ATOM 924 C CA . GLY A 1 114 ? 11.370 8.191 -14.705 1.00 96.62 114 GLY A CA 1
ATOM 925 C C . GLY A 1 114 ? 12.206 7.048 -15.290 1.00 96.62 114 GLY A C 1
ATOM 926 O O . GLY A 1 114 ? 12.564 7.064 -16.472 1.00 96.62 114 GLY A O 1
ATOM 927 N N . MET A 1 115 ? 12.455 5.998 -14.505 1.00 96.06 115 MET A N 1
ATOM 928 C CA . MET A 1 115 ? 13.167 4.801 -14.958 1.00 96.06 115 MET A CA 1
ATOM 929 C C . MET A 1 115 ? 12.396 4.041 -16.046 1.00 96.06 115 MET A C 1
ATOM 931 O O . MET A 1 115 ? 13.018 3.512 -16.975 1.00 96.06 115 MET A O 1
ATOM 935 N N . PHE A 1 116 ? 11.061 4.019 -16.003 1.00 95.88 116 PHE A N 1
ATOM 936 C CA . PHE A 1 116 ? 10.250 3.444 -17.081 1.00 95.88 116 PHE A CA 1
ATOM 937 C C . PHE A 1 116 ? 10.289 4.277 -18.365 1.00 95.88 116 PHE A C 1
ATOM 939 O O . PHE A 1 116 ? 10.423 3.702 -19.451 1.00 95.88 116 PHE A O 1
ATOM 946 N N . ILE A 1 117 ? 10.264 5.609 -18.261 1.00 95.31 117 ILE A N 1
ATOM 947 C CA . ILE A 1 117 ? 10.405 6.504 -19.421 1.00 95.31 117 ILE A CA 1
ATOM 948 C C . ILE A 1 117 ? 11.781 6.321 -20.078 1.00 95.31 117 ILE A C 1
ATOM 950 O O . ILE A 1 117 ? 11.877 6.193 -21.304 1.00 95.31 117 ILE A O 1
ATOM 954 N N . TRP A 1 118 ? 12.844 6.259 -19.271 1.00 93.12 118 TRP A N 1
ATOM 955 C CA . TRP A 1 118 ? 14.221 6.185 -19.761 1.00 93.12 118 TRP A CA 1
ATOM 956 C C . TRP A 1 118 ? 14.628 4.787 -20.250 1.00 93.12 118 TRP A C 1
ATOM 958 O O . TRP A 1 118 ? 15.230 4.643 -21.319 1.00 93.12 118 TRP A O 1
ATOM 968 N N . GLY A 1 119 ? 14.309 3.750 -19.472 1.00 89.62 119 GLY A N 1
ATOM 969 C CA . GLY A 1 119 ? 14.813 2.386 -19.651 1.00 89.62 119 GLY A CA 1
ATOM 970 C C . GLY A 1 119 ? 13.750 1.315 -19.904 1.00 89.62 119 GLY A C 1
ATOM 971 O O . GLY A 1 119 ? 14.068 0.241 -20.427 1.00 89.62 119 GLY A O 1
ATOM 972 N N . GLY A 1 120 ? 12.481 1.598 -19.603 1.00 85.44 120 GLY A N 1
ATOM 973 C CA . GLY A 1 120 ? 11.388 0.625 -19.677 1.00 85.44 120 GLY A CA 1
ATOM 974 C C . GLY A 1 120 ? 11.177 0.049 -21.078 1.00 85.44 120 GLY A C 1
ATOM 975 O O . GLY A 1 120 ? 11.029 -1.164 -21.231 1.00 85.44 120 GLY A O 1
ATOM 976 N N . GLN A 1 121 ? 11.279 0.880 -22.122 1.00 87.44 121 GLN A N 1
ATOM 977 C CA . GLN A 1 121 ? 11.138 0.415 -23.508 1.00 87.44 121 GLN A CA 1
ATOM 978 C C . GLN A 1 121 ? 12.242 -0.574 -23.911 1.00 87.44 121 GLN A C 1
ATOM 980 O O . GLN A 1 121 ? 11.979 -1.552 -24.605 1.00 87.44 121 GLN A O 1
ATOM 985 N N . ALA A 1 122 ? 13.482 -0.359 -23.458 1.00 84.31 122 ALA A N 1
ATOM 986 C CA . ALA A 1 122 ? 14.586 -1.273 -23.746 1.00 84.31 122 ALA A CA 1
ATOM 987 C C . ALA A 1 122 ? 14.369 -2.631 -23.060 1.00 84.31 122 ALA A C 1
ATOM 989 O O . ALA A 1 122 ? 14.600 -3.684 -23.656 1.00 84.31 122 ALA A O 1
ATOM 990 N N . ALA A 1 123 ? 13.877 -2.615 -21.819 1.00 81.31 123 ALA A N 1
ATOM 991 C CA . ALA A 1 123 ? 13.530 -3.824 -21.087 1.00 81.31 123 ALA A CA 1
ATOM 992 C C . ALA A 1 123 ? 12.342 -4.574 -21.720 1.00 81.31 123 ALA A C 1
ATOM 994 O O . ALA A 1 123 ? 12.328 -5.804 -21.680 1.00 81.31 123 ALA A O 1
ATOM 995 N N . PHE A 1 124 ? 11.361 -3.861 -22.280 1.00 83.44 124 PHE A N 1
ATOM 996 C CA . PHE A 1 124 ? 10.212 -4.427 -22.993 1.00 83.44 124 PHE A CA 1
ATOM 997 C C . PHE A 1 124 ? 10.610 -5.047 -24.338 1.00 83.44 124 PHE A C 1
ATOM 999 O O . PHE A 1 124 ? 10.351 -6.225 -24.570 1.00 83.44 124 PHE A O 1
ATOM 1006 N N . ASN A 1 125 ? 11.330 -4.303 -25.183 1.00 84.06 125 ASN A N 1
ATOM 1007 C CA . ASN A 1 125 ? 11.769 -4.782 -26.496 1.00 84.06 125 ASN A CA 1
ATOM 1008 C C . ASN A 1 125 ? 12.632 -6.047 -26.380 1.00 84.06 125 ASN A C 1
ATOM 1010 O O . ASN A 1 125 ? 12.503 -6.960 -27.186 1.00 84.06 125 ASN A O 1
ATOM 1014 N N . ASN A 1 126 ? 13.490 -6.135 -25.359 1.00 80.31 126 ASN A N 1
ATOM 1015 C CA . ASN A 1 126 ? 14.281 -7.342 -25.111 1.00 80.31 126 ASN A CA 1
ATOM 1016 C C . ASN A 1 126 ? 13.416 -8.539 -24.692 1.00 80.31 126 ASN A C 1
ATOM 1018 O O . ASN A 1 126 ? 13.701 -9.659 -25.100 1.00 80.31 126 ASN A O 1
ATOM 1022 N N . ALA A 1 127 ? 12.361 -8.312 -23.905 1.00 77.56 127 ALA A N 1
ATOM 1023 C CA . ALA A 1 127 ? 11.422 -9.368 -23.531 1.00 77.56 127 ALA A CA 1
ATOM 1024 C C . ALA A 1 127 ? 10.591 -9.859 -24.731 1.00 77.56 127 ALA A C 1
ATOM 1026 O O . ALA A 1 127 ? 10.240 -11.032 -24.777 1.00 77.56 127 ALA A O 1
ATOM 1027 N N . GLN A 1 128 ? 10.320 -8.996 -25.716 1.00 77.12 128 GLN A N 1
ATOM 1028 C CA . GLN A 1 128 ? 9.678 -9.394 -26.975 1.00 77.12 128 GLN A CA 1
ATOM 1029 C C . GLN A 1 128 ? 10.633 -10.103 -27.941 1.00 77.12 128 GLN A C 1
ATOM 1031 O O . GLN A 1 128 ? 10.238 -11.064 -28.587 1.00 77.12 128 GLN A O 1
ATOM 1036 N N . LYS A 1 129 ? 11.897 -9.666 -28.033 1.00 78.69 129 LYS A N 1
ATOM 1037 C CA . LYS A 1 129 ? 12.919 -10.323 -28.872 1.00 78.69 129 LYS A CA 1
ATOM 1038 C C . LYS A 1 129 ? 13.256 -11.739 -28.409 1.00 78.69 129 LYS A C 1
ATOM 1040 O O . LYS A 1 129 ? 13.732 -12.540 -29.200 1.00 78.69 129 LYS A O 1
ATOM 1045 N N . ALA A 1 130 ? 12.981 -12.049 -27.148 1.00 73.88 130 ALA A N 1
ATOM 1046 C CA . ALA A 1 130 ? 13.111 -13.364 -26.534 1.00 73.88 130 ALA A CA 1
ATOM 1047 C C . ALA A 1 130 ? 12.050 -14.383 -27.033 1.00 73.88 130 ALA A C 1
ATOM 1049 O O . ALA A 1 130 ? 11.540 -15.169 -26.235 1.00 73.88 130 ALA A O 1
ATOM 1050 N N . ASN A 1 131 ? 11.700 -14.368 -28.325 1.00 67.81 131 ASN A N 1
ATOM 1051 C CA . ASN A 1 131 ? 10.661 -15.222 -28.917 1.00 67.81 131 ASN A CA 1
ATOM 1052 C C . ASN A 1 131 ? 10.991 -16.720 -28.853 1.00 67.81 131 ASN A C 1
ATOM 1054 O O . ASN A 1 131 ? 10.068 -17.523 -28.753 1.00 67.81 131 ASN A O 1
ATOM 1058 N N . ASP A 1 132 ? 12.274 -17.080 -28.813 1.00 77.19 132 ASP A N 1
ATOM 1059 C CA . ASP A 1 132 ? 12.720 -18.477 -28.717 1.00 77.19 132 ASP A CA 1
ATOM 1060 C C . ASP A 1 132 ? 12.632 -19.039 -27.289 1.00 77.19 132 ASP A C 1
ATOM 1062 O O . ASP A 1 132 ? 12.872 -20.222 -27.048 1.00 77.19 132 ASP A O 1
ATOM 1066 N N . HIS A 1 133 ? 12.304 -18.201 -26.301 1.00 79.81 133 HIS A N 1
ATOM 1067 C CA . HIS A 1 133 ? 12.158 -18.668 -24.933 1.00 79.81 133 HIS A CA 1
ATOM 1068 C C . HIS A 1 133 ? 10.768 -19.270 -24.689 1.00 79.81 133 HIS A C 1
ATOM 1070 O O . HIS A 1 133 ? 9.760 -18.748 -25.170 1.00 79.81 133 HIS A O 1
ATOM 1076 N N . PRO A 1 134 ? 10.675 -20.315 -23.846 1.00 84.88 134 PRO A N 1
ATOM 1077 C CA . PRO A 1 134 ? 9.393 -20.904 -23.487 1.00 84.88 134 PRO A CA 1
ATOM 1078 C C . PRO A 1 134 ? 8.457 -19.853 -22.870 1.00 84.88 134 PRO A C 1
ATOM 1080 O O . PRO A 1 134 ? 8.894 -18.961 -22.133 1.00 84.88 134 PRO A O 1
ATOM 1083 N N . TRP A 1 135 ? 7.152 -19.981 -23.143 1.00 81.62 135 TRP A N 1
ATOM 1084 C CA . TRP A 1 135 ? 6.106 -19.002 -22.791 1.00 81.62 135 TRP A CA 1
ATOM 1085 C C . TRP A 1 135 ? 6.164 -18.511 -21.335 1.00 81.62 135 TRP A C 1
ATOM 1087 O O . TRP A 1 135 ? 5.835 -17.355 -21.039 1.00 81.62 135 TRP A O 1
ATOM 1097 N N . TRP A 1 136 ? 6.617 -19.367 -20.413 1.00 78.12 136 TRP A N 1
ATOM 1098 C CA . TRP A 1 136 ? 6.755 -19.017 -19.006 1.00 78.12 136 TRP A CA 1
ATOM 1099 C C . TRP A 1 136 ? 7.826 -17.956 -18.729 1.00 78.12 136 TRP A C 1
ATOM 1101 O O . TRP A 1 136 ? 7.584 -17.092 -17.888 1.00 78.12 136 TRP A O 1
ATOM 1111 N N . ARG A 1 137 ? 8.953 -17.962 -19.456 1.00 83.38 137 ARG A N 1
ATOM 1112 C CA . ARG A 1 137 ? 10.003 -16.934 -19.344 1.00 83.38 137 ARG A CA 1
ATOM 1113 C C . ARG A 1 137 ? 9.570 -15.623 -19.985 1.00 83.38 137 ARG A C 1
ATOM 1115 O O . ARG A 1 137 ? 9.853 -14.559 -19.439 1.00 83.38 137 ARG A O 1
ATOM 1122 N N . ARG A 1 138 ? 8.837 -15.694 -21.101 1.00 81.94 138 ARG A N 1
ATOM 1123 C CA . ARG A 1 138 ? 8.378 -14.512 -21.850 1.00 81.94 138 ARG A CA 1
ATOM 1124 C C . ARG A 1 138 ? 7.493 -13.592 -21.007 1.00 81.94 138 ARG A C 1
ATOM 1126 O O . ARG A 1 138 ? 7.634 -12.376 -21.057 1.00 81.94 138 ARG A O 1
ATOM 1133 N N . ASN A 1 139 ? 6.614 -14.177 -20.195 1.00 88.44 139 ASN A N 1
ATOM 1134 C CA . ASN A 1 139 ? 5.636 -13.436 -19.392 1.00 88.44 139 ASN A CA 1
ATOM 1135 C C . ASN A 1 139 ? 6.006 -13.348 -17.906 1.00 88.44 139 ASN A C 1
ATOM 1137 O O . ASN A 1 139 ? 5.147 -13.028 -17.086 1.00 88.44 139 ASN A O 1
ATOM 1141 N N . LEU A 1 140 ? 7.264 -13.624 -17.541 1.00 91.12 140 LEU A N 1
ATOM 1142 C CA . LEU A 1 140 ? 7.684 -13.722 -16.141 1.00 91.12 140 LEU A CA 1
ATOM 1143 C C . LEU A 1 140 ? 7.314 -12.473 -15.326 1.00 91.12 140 LEU A C 1
ATOM 1145 O O . LEU A 1 140 ? 6.836 -12.604 -14.208 1.00 91.12 140 LEU A O 1
ATOM 1149 N N . ARG A 1 141 ? 7.450 -11.268 -15.895 1.00 92.31 141 ARG A N 1
ATOM 1150 C CA . ARG A 1 141 ? 7.100 -10.017 -15.196 1.00 92.31 141 ARG A CA 1
ATOM 1151 C C . ARG A 1 141 ? 5.621 -9.949 -14.822 1.00 92.31 141 ARG A C 1
ATOM 1153 O O . ARG A 1 141 ? 5.310 -9.660 -13.676 1.00 92.31 141 ARG A O 1
ATOM 1160 N N . PHE A 1 142 ? 4.723 -10.261 -15.757 1.00 94.31 142 PHE A N 1
ATOM 1161 C CA . PHE A 1 142 ? 3.281 -10.290 -15.495 1.00 94.31 142 PHE A CA 1
ATOM 1162 C C . PHE A 1 142 ? 2.912 -11.383 -14.493 1.00 94.31 142 PHE A C 1
ATOM 1164 O O . PHE A 1 142 ? 2.122 -11.148 -13.585 1.00 94.31 142 PHE A O 1
ATOM 1171 N N . LYS A 1 143 ? 3.535 -12.561 -14.617 1.00 94.69 143 LYS A N 1
ATOM 1172 C CA . LYS A 1 143 ? 3.327 -13.664 -13.676 1.00 94.69 143 LYS A CA 1
ATOM 1173 C C . LYS A 1 143 ? 3.772 -13.308 -12.267 1.00 94.69 143 LYS A C 1
ATOM 1175 O O . LYS A 1 143 ? 3.064 -13.639 -11.333 1.00 94.69 143 LYS A O 1
ATOM 1180 N N . LEU A 1 144 ? 4.906 -12.631 -12.108 1.00 96.94 144 LEU A N 1
ATOM 1181 C CA . LEU A 1 144 ? 5.369 -12.174 -10.800 1.00 96.94 144 LEU A CA 1
ATOM 1182 C C . LEU A 1 144 ? 4.486 -11.045 -10.258 1.00 96.94 144 LEU A C 1
ATOM 1184 O O . LEU A 1 144 ? 4.111 -11.092 -9.094 1.00 96.94 144 LEU A O 1
ATOM 1188 N N . ALA A 1 145 ? 4.102 -10.079 -11.099 1.00 96.88 145 ALA A N 1
ATOM 1189 C CA . ALA A 1 145 ? 3.228 -8.973 -10.704 1.00 96.88 145 ALA A CA 1
ATOM 1190 C C . ALA A 1 145 ? 1.841 -9.417 -10.233 1.00 96.88 145 ALA A C 1
ATOM 1192 O O . ALA A 1 145 ? 1.265 -8.743 -9.393 1.00 96.88 145 ALA A O 1
ATOM 1193 N N . LEU A 1 146 ? 1.303 -10.516 -10.768 1.00 97.69 146 LEU A N 1
ATOM 1194 C CA . LEU A 1 146 ? 0.011 -11.054 -10.341 1.00 97.69 146 LEU A CA 1
ATOM 1195 C C . LEU A 1 146 ? 0.169 -12.162 -9.294 1.00 97.69 146 LEU A C 1
ATOM 1197 O O . LEU A 1 146 ? -0.501 -12.162 -8.268 1.00 97.69 146 LEU A O 1
ATOM 1201 N N . GLY A 1 147 ? 1.072 -13.103 -9.553 1.00 97.81 147 GLY A N 1
ATOM 1202 C CA . GLY A 1 147 ? 1.258 -14.300 -8.747 1.00 97.81 147 GLY A CA 1
ATOM 1203 C C . GLY A 1 147 ? 1.769 -13.997 -7.346 1.00 97.81 147 GLY A C 1
ATOM 1204 O O . GLY A 1 147 ? 1.260 -14.583 -6.401 1.00 97.81 147 GLY A O 1
ATOM 1205 N N . LEU A 1 148 ? 2.722 -13.070 -7.184 1.00 98.25 148 LEU A N 1
ATOM 1206 C CA . LEU A 1 148 ? 3.262 -12.761 -5.858 1.00 98.25 148 LEU A CA 1
ATOM 1207 C C . LEU A 1 148 ? 2.212 -12.098 -4.941 1.00 98.25 148 LEU A C 1
ATOM 1209 O O . LEU A 1 148 ? 2.009 -12.621 -3.847 1.00 98.25 148 LEU A O 1
ATOM 1213 N N . PRO A 1 149 ? 1.469 -11.051 -5.363 1.00 98.50 149 PRO A N 1
ATOM 1214 C CA . PRO A 1 149 ? 0.340 -10.536 -4.587 1.00 98.50 149 PRO A CA 1
ATOM 1215 C C . PRO A 1 149 ? -0.725 -11.581 -4.253 1.00 98.50 149 PRO A C 1
ATOM 1217 O O . PRO A 1 149 ? -1.180 -11.640 -3.117 1.00 98.50 149 PRO A O 1
ATOM 1220 N N . VAL A 1 150 ? -1.102 -12.435 -5.211 1.00 98.50 150 VAL A N 1
ATOM 1221 C CA . VAL A 1 150 ? -2.096 -13.495 -4.974 1.00 98.50 150 VAL A CA 1
ATOM 1222 C C . VAL A 1 150 ? -1.590 -14.500 -3.937 1.00 98.50 150 VAL A C 1
ATOM 1224 O O . VAL A 1 150 ? -2.332 -14.852 -3.025 1.00 98.50 150 VAL A O 1
ATOM 1227 N N . LEU A 1 151 ? -0.323 -14.920 -4.020 1.00 98.62 151 LEU A N 1
ATOM 1228 C CA . LEU A 1 151 ? 0.302 -15.787 -3.015 1.00 98.62 151 LEU A CA 1
ATOM 1229 C C . LEU A 1 151 ? 0.318 -15.137 -1.627 1.00 98.62 151 LEU A C 1
ATOM 1231 O O . LEU A 1 151 ? 0.038 -15.817 -0.645 1.00 98.62 151 LEU A O 1
ATOM 1235 N N . ILE A 1 152 ? 0.600 -13.835 -1.543 1.00 98.69 152 ILE A N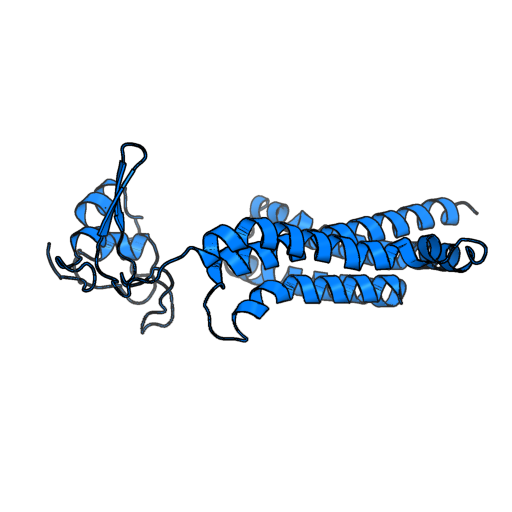 1
ATOM 1236 C CA . ILE A 1 152 ? 0.563 -13.077 -0.286 1.00 98.69 152 ILE A CA 1
ATOM 1237 C C . ILE A 1 152 ? -0.850 -13.057 0.297 1.00 98.69 152 ILE A C 1
ATOM 1239 O O . ILE A 1 152 ? -1.023 -13.394 1.465 1.00 98.69 152 ILE A O 1
ATOM 1243 N N . ILE A 1 153 ? -1.858 -12.714 -0.511 1.00 98.56 153 ILE A N 1
ATOM 1244 C CA . ILE A 1 153 ? -3.258 -12.684 -0.073 1.00 98.56 153 ILE A CA 1
ATOM 1245 C C . ILE A 1 153 ? -3.675 -14.071 0.422 1.00 98.56 153 ILE A C 1
ATOM 1247 O O . ILE A 1 153 ? -4.237 -14.178 1.509 1.00 98.56 153 ILE A O 1
ATOM 1251 N N . MET A 1 154 ? -3.350 -15.139 -0.314 1.00 98.56 154 MET A N 1
ATOM 1252 C CA . MET A 1 154 ? -3.629 -16.514 0.115 1.00 98.56 154 MET A CA 1
ATOM 1253 C C . MET A 1 154 ? -2.900 -16.879 1.412 1.00 98.56 154 MET A C 1
ATOM 1255 O O . MET A 1 154 ? -3.506 -17.490 2.284 1.00 98.56 154 MET A O 1
ATOM 1259 N N . GLY A 1 155 ? -1.631 -16.491 1.565 1.00 98.56 155 GLY A N 1
ATOM 1260 C CA . GLY A 1 155 ? -0.850 -16.752 2.775 1.00 98.56 155 GLY A CA 1
ATOM 1261 C C . GLY A 1 155 ? -1.422 -16.055 4.010 1.00 98.56 155 GLY A C 1
ATOM 1262 O O . GLY A 1 155 ? -1.610 -16.694 5.042 1.00 98.56 155 GLY A O 1
ATOM 1263 N N . ILE A 1 156 ? -1.773 -14.770 3.892 1.00 98.31 156 ILE A N 1
ATOM 1264 C CA . ILE A 1 156 ? -2.431 -14.014 4.969 1.00 98.31 156 ILE A CA 1
ATOM 1265 C C . ILE A 1 156 ? -3.796 -14.618 5.280 1.00 98.31 156 ILE A C 1
ATOM 1267 O O . ILE A 1 156 ? -4.123 -14.806 6.446 1.00 98.31 156 ILE A O 1
ATOM 1271 N N . SER A 1 157 ? -4.568 -14.971 4.251 1.00 97.88 157 SER A N 1
ATOM 1272 C CA . SER A 1 157 ? -5.878 -15.600 4.424 1.00 97.88 157 SER A CA 1
ATOM 1273 C C . SER A 1 157 ? -5.756 -16.925 5.166 1.00 97.88 157 SER A C 1
ATOM 1275 O O . SER A 1 157 ? -6.465 -17.141 6.138 1.00 97.88 157 SER A O 1
ATOM 1277 N N . ALA A 1 158 ? -4.820 -17.790 4.774 1.00 98.25 158 ALA A N 1
ATOM 1278 C CA . ALA A 1 158 ? -4.585 -19.069 5.438 1.00 98.25 158 ALA A CA 1
ATOM 1279 C C . ALA A 1 158 ? -4.185 -18.903 6.915 1.00 98.25 158 ALA A C 1
ATOM 1281 O O . ALA A 1 158 ? -4.575 -19.721 7.743 1.00 98.25 158 ALA A O 1
ATOM 1282 N N . TYR A 1 159 ? -3.443 -17.842 7.247 1.00 98.00 159 TYR A N 1
ATOM 1283 C CA . TYR A 1 159 ? -3.052 -17.526 8.621 1.00 98.00 159 TYR A CA 1
ATOM 1284 C C . TYR A 1 159 ? -4.199 -16.922 9.450 1.00 98.00 159 TYR A C 1
ATOM 1286 O O . TYR A 1 159 ? -4.419 -17.329 10.588 1.00 98.00 159 TYR A O 1
ATOM 1294 N N . MET A 1 160 ? -4.943 -15.963 8.892 1.00 97.25 160 MET A N 1
ATOM 1295 C CA . MET A 1 160 ? -5.969 -15.207 9.618 1.00 97.25 160 MET A CA 1
ATOM 1296 C C . MET A 1 160 ? -7.314 -15.935 9.694 1.00 97.25 160 MET A C 1
ATOM 1298 O O . MET A 1 160 ? -7.991 -15.831 10.718 1.00 97.25 160 MET A O 1
ATOM 1302 N N . LEU A 1 161 ? -7.701 -16.681 8.648 1.00 96.00 161 LEU A N 1
ATOM 1303 C CA . LEU A 1 161 ? -9.006 -17.350 8.549 1.00 96.00 161 LEU A CA 1
ATOM 1304 C C . LEU A 1 161 ? -9.338 -18.223 9.760 1.00 96.00 161 LEU A C 1
ATOM 1306 O O . LEU A 1 161 ? -10.439 -18.060 10.276 1.00 96.00 161 LEU A O 1
ATOM 1310 N N . PRO A 1 162 ? -8.443 -19.097 10.262 1.00 96.88 162 PRO A N 1
ATOM 1311 C CA . PRO A 1 162 ? -8.750 -19.903 11.439 1.00 96.88 162 PRO A CA 1
ATOM 1312 C C . PRO A 1 162 ? -9.171 -19.044 12.634 1.00 96.88 162 PRO A C 1
ATOM 1314 O O . PRO A 1 162 ? -10.218 -19.292 13.218 1.00 96.88 162 PRO A O 1
ATOM 1317 N N . SER A 1 163 ? -8.417 -17.980 12.931 1.00 92.25 163 SER A N 1
ATOM 1318 C CA . SER A 1 163 ? -8.720 -17.069 14.039 1.00 92.25 163 SER A CA 1
ATOM 1319 C C . SER A 1 163 ? -10.064 -16.370 13.841 1.00 92.25 163 SER A C 1
ATOM 1321 O O . SER A 1 163 ? -10.927 -16.425 14.719 1.00 92.25 163 SER A O 1
ATOM 1323 N N . VAL A 1 164 ? -10.290 -15.767 12.668 1.00 92.25 164 VAL A N 1
ATOM 1324 C CA . VAL A 1 164 ? -11.519 -14.998 12.423 1.00 92.25 164 VAL A CA 1
ATOM 1325 C C . VAL A 1 164 ? -12.768 -15.872 12.284 1.00 92.25 164 VAL A C 1
ATOM 1327 O O . VAL A 1 164 ? -13.844 -15.425 12.666 1.00 92.25 164 VAL A O 1
ATOM 1330 N N . LEU A 1 165 ? -12.645 -17.110 11.791 1.00 92.81 165 LEU A N 1
ATOM 1331 C CA . LEU A 1 165 ? -13.755 -18.066 11.685 1.00 92.81 165 LEU A CA 1
ATOM 1332 C C . LEU A 1 165 ? -14.121 -18.695 13.032 1.00 92.81 165 LEU A C 1
ATOM 1334 O O . LEU A 1 165 ? -15.258 -19.117 13.211 1.00 92.81 165 LEU A O 1
ATOM 1338 N N . THR A 1 166 ? -13.184 -18.745 13.981 1.00 91.31 166 THR A N 1
ATOM 1339 C CA . THR A 1 166 ? -13.467 -19.182 15.358 1.00 91.31 166 THR A CA 1
ATOM 1340 C C . THR A 1 166 ? -14.037 -18.080 16.249 1.00 91.31 166 THR A C 1
ATOM 1342 O O . THR A 1 166 ? -14.355 -18.347 17.406 1.00 91.31 166 THR A O 1
ATOM 1345 N N . ARG A 1 167 ? -14.179 -16.843 15.746 1.00 85.25 167 ARG A N 1
ATOM 1346 C CA . ARG A 1 167 ? -14.813 -15.761 16.509 1.00 85.25 167 ARG A CA 1
ATOM 1347 C C . ARG A 1 167 ? -16.284 -16.104 16.724 1.00 85.25 167 ARG A C 1
ATOM 1349 O O . ARG A 1 167 ? -17.053 -16.195 15.771 1.00 85.25 167 ARG A O 1
ATOM 1356 N N . VAL A 1 168 ? -16.662 -16.273 17.985 1.00 82.12 168 VAL A N 1
ATOM 1357 C CA . VAL A 1 168 ? -18.054 -16.449 18.394 1.00 82.12 168 VAL A CA 1
ATOM 1358 C C . VAL A 1 168 ? -18.584 -15.089 18.816 1.00 82.12 168 VAL A C 1
ATOM 1360 O O . VAL A 1 168 ? -18.065 -14.483 19.752 1.00 82.12 168 VAL A O 1
ATOM 1363 N N . ASP A 1 169 ? -19.602 -14.609 18.108 1.00 77.44 169 ASP A N 1
ATOM 1364 C CA . ASP A 1 169 ? -20.405 -13.489 18.576 1.00 77.44 169 ASP A CA 1
ATOM 1365 C C . ASP A 1 169 ? -21.497 -14.033 19.502 1.00 77.44 169 ASP A C 1
ATOM 1367 O O . ASP A 1 169 ? -22.481 -14.616 19.052 1.00 77.44 169 ASP A O 1
ATOM 1371 N N . ASP A 1 170 ? -21.305 -13.873 20.805 1.00 80.88 170 ASP A N 1
ATOM 1372 C CA . ASP A 1 170 ? -22.279 -14.257 21.830 1.00 80.88 170 ASP A CA 1
ATOM 1373 C C . ASP A 1 170 ? -23.352 -13.177 22.072 1.00 80.88 170 ASP A C 1
ATOM 1375 O O . ASP A 1 170 ? -24.164 -13.297 22.987 1.00 80.88 170 ASP A O 1
ATOM 1379 N N . GLY A 1 171 ? -23.369 -12.116 21.257 1.00 75.62 171 GLY A N 1
ATOM 1380 C CA . GLY A 1 171 ? -24.359 -11.039 21.297 1.00 75.62 171 GLY A CA 1
ATOM 1381 C C . GLY A 1 171 ? -24.255 -10.121 22.514 1.00 75.62 171 GLY A C 1
ATOM 1382 O O . GLY A 1 171 ? -24.901 -9.070 22.541 1.00 75.62 171 GLY A O 1
ATOM 1383 N N . ASP A 1 172 ? -23.431 -10.461 23.503 1.00 72.44 172 ASP A N 1
ATOM 1384 C CA . ASP A 1 172 ? -23.211 -9.602 24.646 1.00 72.44 172 ASP A CA 1
ATOM 1385 C C . ASP A 1 172 ? -22.108 -8.570 24.345 1.00 72.44 172 ASP A C 1
ATOM 1387 O O . ASP A 1 172 ? -21.146 -8.760 23.599 1.00 72.44 172 ASP A O 1
ATOM 1391 N N . ARG A 1 173 ? -22.384 -7.371 24.824 1.00 68.75 173 ARG A N 1
ATOM 1392 C CA . ARG A 1 173 ? -21.709 -6.124 24.499 1.00 68.75 173 ARG A CA 1
ATOM 1393 C C . ARG A 1 173 ? -21.403 -5.325 25.764 1.00 68.75 173 ARG A C 1
ATOM 1395 O O . ARG A 1 173 ? -20.996 -4.171 25.652 1.00 68.75 173 ARG A O 1
ATOM 1402 N N . SER A 1 174 ? -21.679 -5.890 26.944 1.00 66.62 174 SER A N 1
ATOM 1403 C CA . SER A 1 174 ? -21.364 -5.276 28.229 1.00 66.62 174 SER A CA 1
ATOM 1404 C C . SER A 1 174 ? -19.870 -5.305 28.515 1.00 66.62 174 SER A C 1
ATOM 1406 O O . SER A 1 174 ? -19.113 -6.003 27.844 1.00 66.62 174 SER A O 1
ATOM 1408 N N . ALA A 1 175 ? -19.443 -4.567 29.538 1.00 72.94 175 ALA A N 1
ATOM 1409 C CA . ALA A 1 175 ? -18.116 -4.762 30.106 1.00 72.94 175 ALA A CA 1
ATOM 1410 C C . ALA A 1 175 ? -17.922 -6.234 30.514 1.00 72.94 175 ALA A C 1
ATOM 1412 O O . ALA A 1 175 ? -18.827 -6.861 31.070 1.00 72.94 175 ALA A O 1
ATOM 1413 N N . ARG A 1 176 ? -16.742 -6.780 30.222 1.00 75.62 176 ARG A N 1
ATOM 1414 C CA . ARG A 1 176 ? -16.347 -8.151 30.538 1.00 75.62 176 ARG A CA 1
ATOM 1415 C C . ARG A 1 176 ? -14.983 -8.179 31.170 1.00 75.62 176 ARG A C 1
ATOM 1417 O O . ARG A 1 176 ? -14.053 -7.567 30.655 1.00 75.62 176 ARG A O 1
ATOM 1424 N N . LEU A 1 177 ? -14.860 -8.948 32.237 1.00 83.19 177 LEU A N 1
ATOM 1425 C CA . LEU A 1 177 ? -13.564 -9.309 32.778 1.00 83.19 177 LEU A CA 1
ATOM 1426 C C . LEU A 1 177 ? -12.936 -10.382 31.876 1.00 83.19 177 LEU A C 1
ATOM 1428 O O . LEU A 1 177 ? -13.531 -11.432 31.644 1.00 83.19 177 LEU A O 1
ATOM 1432 N N . ILE A 1 178 ? -11.751 -10.097 31.351 1.00 83.19 178 ILE A N 1
ATOM 1433 C CA . ILE A 1 178 ? -10.905 -11.021 30.603 1.00 83.19 178 ILE A CA 1
ATOM 1434 C C . ILE A 1 178 ? -9.693 -11.320 31.479 1.00 83.19 178 ILE A C 1
ATOM 1436 O O . ILE A 1 178 ? -8.939 -10.412 31.833 1.00 83.19 178 ILE A O 1
ATOM 1440 N N . GLU A 1 179 ? -9.510 -12.593 31.812 1.00 91.00 179 GLU A N 1
ATOM 1441 C CA . GLU A 1 179 ? -8.400 -13.076 32.630 1.00 91.00 179 GLU A CA 1
ATOM 1442 C C . GLU A 1 179 ? -7.500 -13.991 31.794 1.00 91.00 179 GLU A C 1
ATOM 1444 O O . GLU A 1 179 ? -7.977 -14.898 31.110 1.00 91.00 179 GLU A O 1
ATOM 1449 N N . GLY A 1 180 ? -6.191 -13.754 31.831 1.00 87.00 180 GLY A N 1
ATOM 1450 C CA . GLY A 1 180 ? -5.207 -14.580 31.131 1.00 87.00 180 GLY A CA 1
ATOM 1451 C C . GLY A 1 180 ? -3.829 -13.929 31.116 1.00 87.00 180 GLY A 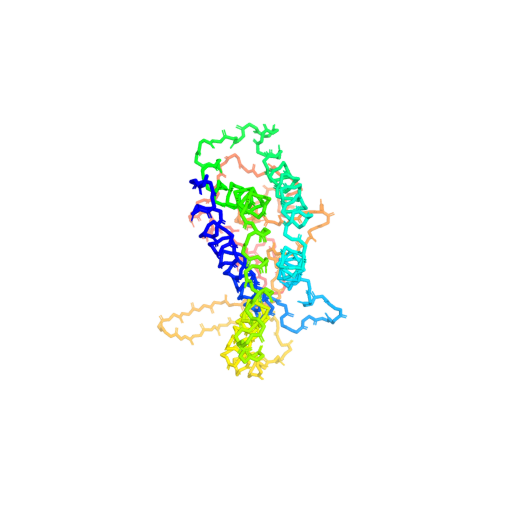C 1
ATOM 1452 O O . GLY A 1 180 ? -3.724 -12.721 31.285 1.00 87.00 180 GLY A O 1
ATOM 1453 N N . ASN A 1 181 ? -2.765 -14.714 30.912 1.00 88.50 181 ASN A N 1
ATOM 1454 C CA . ASN A 1 181 ? -1.372 -14.231 30.954 1.00 88.50 181 ASN A CA 1
ATOM 1455 C C . ASN A 1 181 ? -1.053 -13.397 32.213 1.00 88.50 181 ASN A C 1
ATOM 1457 O O . ASN A 1 181 ? -0.416 -12.350 32.114 1.00 88.50 181 ASN A O 1
ATOM 1461 N N . ASP A 1 182 ? -1.555 -13.831 33.373 1.00 89.12 182 ASP A N 1
ATOM 1462 C CA . ASP A 1 182 ? -1.391 -13.151 34.665 1.00 89.12 182 ASP A CA 1
ATOM 1463 C C . ASP A 1 182 ? -1.904 -11.694 34.701 1.00 89.12 182 ASP A C 1
ATOM 1465 O O . ASP A 1 182 ? -1.525 -10.917 35.579 1.00 89.12 182 ASP A O 1
ATOM 1469 N N . VAL A 1 183 ? -2.793 -11.311 33.774 1.00 78.00 183 VAL A N 1
ATOM 1470 C CA . VAL A 1 183 ? -3.472 -10.008 33.768 1.00 78.00 183 VAL A CA 1
ATOM 1471 C C . VAL A 1 183 ? -4.993 -10.156 33.831 1.00 78.00 183 VAL A C 1
ATOM 1473 O O . VAL A 1 183 ? -5.575 -11.092 33.281 1.00 78.00 183 VAL A O 1
ATOM 1476 N N . GLN A 1 184 ? -5.631 -9.192 34.497 1.00 85.81 184 GLN A N 1
ATOM 1477 C CA . GLN A 1 184 ? -7.080 -8.996 34.522 1.00 85.81 184 GLN A CA 1
ATOM 1478 C C . GLN A 1 184 ? -7.406 -7.691 33.793 1.00 85.81 184 GLN A C 1
ATOM 1480 O O . GLN A 1 184 ? -6.952 -6.618 34.194 1.00 85.81 184 GLN A O 1
ATOM 1485 N N . LEU A 1 185 ? -8.174 -7.777 32.709 1.00 76.56 185 LEU A N 1
ATOM 1486 C CA . LEU A 1 185 ? -8.570 -6.632 31.891 1.00 76.56 185 LEU A CA 1
ATOM 1487 C C . LEU A 1 185 ? -10.091 -6.553 31.822 1.00 76.56 185 LEU A C 1
ATOM 1489 O O . LEU A 1 185 ? -10.748 -7.547 31.543 1.00 76.56 185 LEU A O 1
ATOM 1493 N N . VAL A 1 186 ? -10.660 -5.367 32.022 1.00 76.69 186 VAL A N 1
ATOM 1494 C CA . VAL A 1 186 ? -12.082 -5.132 31.748 1.00 76.69 186 VAL A CA 1
ATOM 1495 C C . VAL A 1 186 ? -12.219 -4.602 30.321 1.00 76.69 186 VAL A C 1
ATOM 1497 O O . VAL A 1 186 ? -11.738 -3.516 30.007 1.00 76.69 186 VAL A O 1
ATOM 1500 N N . TRP A 1 187 ? -12.856 -5.377 29.447 1.00 72.50 187 TRP A N 1
ATOM 1501 C CA . TRP A 1 187 ? -13.099 -5.052 28.043 1.00 72.50 187 TRP A CA 1
ATOM 1502 C C . TRP A 1 187 ? -14.566 -4.682 27.821 1.00 72.50 187 TRP A C 1
ATOM 1504 O O . TRP A 1 187 ? -15.446 -5.459 28.172 1.00 72.50 187 TRP A O 1
ATOM 1514 N N . ALA A 1 188 ? -14.853 -3.530 27.212 1.00 70.06 188 ALA A N 1
ATOM 1515 C CA . ALA A 1 188 ? -16.215 -3.085 26.896 1.00 70.06 188 ALA A CA 1
ATOM 1516 C C . ALA A 1 188 ? -16.434 -3.049 25.363 1.00 70.06 188 ALA A C 1
ATOM 1518 O O . ALA A 1 188 ? -16.085 -2.052 24.728 1.00 70.06 188 ALA A O 1
ATOM 1519 N N . PRO A 1 189 ? -17.010 -4.104 24.743 1.00 62.44 189 PRO A N 1
ATOM 1520 C CA . PRO A 1 189 ? -17.141 -4.235 23.288 1.00 62.44 189 PRO A CA 1
ATOM 1521 C C . PRO A 1 189 ? -18.033 -3.174 22.630 1.00 62.44 189 PRO A C 1
ATOM 1523 O O . PRO A 1 189 ? -17.804 -2.835 21.473 1.00 62.44 189 PRO A O 1
ATOM 1526 N N . ALA A 1 190 ? -19.051 -2.669 23.338 1.00 57.09 190 ALA A N 1
ATOM 1527 C CA . ALA A 1 190 ? -19.912 -1.572 22.877 1.00 57.09 190 ALA A CA 1
ATOM 1528 C C . ALA A 1 190 ? -19.807 -0.327 23.761 1.00 57.09 190 ALA A C 1
ATOM 1530 O O . ALA A 1 190 ? -20.772 0.428 23.896 1.00 57.09 190 ALA A O 1
ATOM 1531 N N . GLY A 1 191 ? -18.626 -0.083 24.338 1.00 52.56 191 GLY A N 1
ATOM 1532 C CA . GLY A 1 191 ? -18.291 1.279 24.742 1.00 52.56 191 GLY A CA 1
ATOM 1533 C C . GLY A 1 191 ? -18.428 2.216 23.531 1.00 52.56 191 GLY A C 1
ATOM 1534 O O . GLY A 1 191 ? -18.397 1.744 22.393 1.00 52.56 191 GLY A O 1
ATOM 1535 N N . PRO A 1 192 ? -18.553 3.536 23.729 1.00 47.78 192 PRO A N 1
ATOM 1536 C CA . PRO A 1 192 ? -18.891 4.502 22.680 1.00 47.78 192 PRO A CA 1
ATOM 1537 C C . PRO A 1 192 ? -17.906 4.577 21.505 1.00 47.78 192 PRO A C 1
ATOM 1539 O O . PRO A 1 192 ? -18.110 5.429 20.660 1.00 47.78 192 PRO A O 1
ATOM 1542 N N . GLY A 1 193 ? -16.882 3.717 21.433 1.00 51.56 193 GLY A N 1
ATOM 1543 C CA . GLY A 1 193 ? -15.975 3.558 20.308 1.00 51.56 193 GLY A CA 1
ATOM 1544 C C . GLY A 1 193 ? -15.157 4.817 20.052 1.00 51.56 193 GLY A C 1
ATOM 1545 O O . GLY A 1 193 ? -15.674 5.850 19.648 1.00 51.56 193 GLY A O 1
ATOM 1546 N N . TRP A 1 194 ? -13.835 4.741 20.181 1.00 56.16 194 TRP A N 1
ATOM 1547 C CA . TRP A 1 194 ? -12.971 5.872 19.810 1.00 56.16 194 TRP A CA 1
ATOM 1548 C C . TRP A 1 194 ? -13.167 6.311 18.340 1.00 56.16 194 TRP A C 1
ATOM 1550 O O . TRP A 1 194 ? -12.915 7.459 17.992 1.00 56.16 194 TRP A O 1
ATOM 1560 N N . ASN A 1 195 ? -13.670 5.403 17.495 1.00 57.50 195 ASN A N 1
ATOM 1561 C CA . ASN A 1 195 ? -13.949 5.612 16.078 1.00 57.50 195 ASN A CA 1
ATOM 1562 C C . ASN A 1 195 ? -15.442 5.863 15.777 1.00 57.50 195 ASN A C 1
ATOM 1564 O O . ASN A 1 195 ? -15.880 5.695 14.640 1.00 57.50 195 ASN A O 1
ATOM 1568 N N . TRP A 1 196 ? -16.256 6.234 16.773 1.00 61.28 196 TRP A N 1
ATOM 1569 C CA . TRP A 1 196 ? -17.621 6.701 16.523 1.00 61.28 196 TRP A CA 1
ATOM 1570 C C . TRP A 1 196 ? -17.641 8.204 16.323 1.00 61.28 196 TRP A C 1
ATOM 1572 O O . TRP A 1 196 ? -17.234 8.992 17.184 1.00 61.28 196 TRP A O 1
ATOM 1582 N N . ARG A 1 197 ? -18.147 8.587 15.153 1.00 64.12 197 ARG A N 1
ATOM 1583 C CA . ARG A 1 197 ? -18.301 9.980 14.774 1.00 64.12 197 ARG A CA 1
ATOM 1584 C C . ARG A 1 197 ? -19.360 10.615 15.668 1.00 64.12 197 ARG A C 1
ATOM 1586 O O . ARG A 1 197 ? -20.513 10.193 15.664 1.00 64.12 197 ARG A O 1
ATOM 1593 N N . GLN A 1 198 ? -18.952 11.614 16.432 1.00 72.62 198 GLN A N 1
ATOM 1594 C CA . GLN A 1 198 ? -19.835 12.346 17.330 1.00 72.62 198 GLN A CA 1
ATOM 1595 C C . GLN A 1 198 ? -20.775 13.265 16.538 1.00 72.62 198 GLN A C 1
ATOM 1597 O O . GLN A 1 198 ? -20.553 13.526 15.351 1.00 72.62 198 GLN A O 1
ATOM 1602 N N . SER A 1 199 ? -21.803 13.803 17.198 1.00 68.62 199 SER A N 1
ATOM 1603 C CA . SER A 1 199 ? -22.753 14.755 16.597 1.00 68.62 199 SER A CA 1
ATOM 1604 C C . SER A 1 199 ? -22.074 15.993 15.999 1.00 68.62 199 SER A C 1
ATOM 1606 O O . SER A 1 199 ? -22.553 16.530 15.005 1.00 68.62 199 SER A O 1
ATOM 1608 N N . TRP A 1 200 ? -20.925 16.403 16.545 1.00 68.44 200 TRP A N 1
ATOM 1609 C CA . TRP A 1 200 ? -20.096 17.502 16.034 1.00 68.44 200 TRP A CA 1
ATOM 1610 C C . TRP A 1 200 ? -19.224 17.132 14.821 1.00 68.44 200 TRP A C 1
ATOM 1612 O O . TRP A 1 200 ? -18.507 17.970 14.280 1.00 68.44 200 TRP A O 1
ATOM 1622 N N . GLY A 1 201 ? -19.291 15.886 14.345 1.00 70.94 201 GLY A N 1
ATOM 1623 C CA . GLY A 1 201 ? -18.736 15.484 13.056 1.00 70.94 201 GLY A CA 1
ATOM 1624 C C . GLY A 1 201 ? -17.281 15.015 13.065 1.00 70.94 201 GLY A C 1
ATOM 1625 O O . GLY A 1 201 ? -16.764 14.721 11.981 1.00 70.94 201 GLY A O 1
ATOM 1626 N N . GLY A 1 202 ? -16.637 14.878 14.223 1.00 71.31 202 GLY A N 1
ATOM 1627 C CA . GLY A 1 202 ? -15.325 14.235 14.349 1.00 71.31 202 GLY A CA 1
ATOM 1628 C C . GLY A 1 202 ? -15.296 13.122 15.394 1.00 71.31 202 GLY A C 1
ATOM 1629 O O . GLY A 1 202 ? -16.339 12.649 15.845 1.00 71.31 202 GLY A O 1
ATOM 1630 N N . TYR A 1 203 ? -14.086 12.666 15.712 1.00 72.50 203 TYR A N 1
ATOM 1631 C CA . TYR A 1 203 ? -13.829 11.525 16.588 1.00 72.50 203 TYR A CA 1
ATOM 1632 C C . TYR A 1 203 ? -13.172 11.993 17.893 1.00 72.50 203 TYR A C 1
ATOM 1634 O O . TYR A 1 203 ? -12.312 12.876 17.836 1.00 72.50 203 TYR A O 1
ATOM 1642 N N . PRO A 1 204 ? -13.541 11.438 19.058 1.00 73.12 204 PRO A N 1
ATOM 1643 C CA . PRO A 1 204 ? -12.952 11.833 20.335 1.00 73.12 204 PRO A CA 1
ATOM 1644 C C . PRO A 1 204 ? -11.446 11.536 20.357 1.00 73.12 204 PRO A C 1
ATOM 1646 O O . PRO A 1 204 ? -11.024 10.439 19.992 1.00 73.12 204 PRO A O 1
ATOM 1649 N N . SER A 1 205 ? -10.622 12.482 20.813 1.00 73.50 205 SER A N 1
ATOM 1650 C CA . SER A 1 205 ? -9.213 12.196 21.106 1.00 73.50 205 SER A CA 1
ATOM 1651 C C . SER A 1 205 ? -9.083 11.438 22.434 1.00 73.50 205 SER A C 1
ATOM 1653 O O . SER A 1 205 ? -9.963 11.517 23.292 1.00 73.50 205 SER A O 1
ATOM 1655 N N . TRP A 1 206 ? -7.964 10.734 22.642 1.00 71.31 206 TRP A N 1
ATOM 1656 C CA . TRP A 1 206 ? -7.647 10.125 23.946 1.00 71.31 206 TRP A CA 1
ATOM 1657 C C . TRP A 1 206 ? -7.679 11.137 25.087 1.00 71.31 206 TRP A C 1
ATOM 1659 O O . TRP A 1 206 ? -8.119 10.825 26.187 1.00 71.31 206 TRP A O 1
ATOM 1669 N N . ASP A 1 207 ? -7.261 12.358 24.786 1.00 77.19 207 ASP A N 1
ATOM 1670 C CA . ASP A 1 207 ? -7.258 13.480 25.708 1.00 77.19 207 ASP A CA 1
ATOM 1671 C C . ASP A 1 207 ? -8.696 13.902 26.067 1.00 77.19 207 ASP A C 1
ATOM 1673 O O . ASP A 1 207 ? -9.054 14.012 27.235 1.00 77.19 207 ASP A O 1
ATOM 1677 N N . ALA A 1 208 ? -9.589 13.996 25.075 1.00 75.75 208 ALA A N 1
ATOM 1678 C CA . ALA A 1 208 ? -11.011 14.260 25.305 1.00 75.75 208 ALA A CA 1
ATOM 1679 C C . ALA A 1 208 ? -11.696 13.173 26.146 1.00 75.75 208 ALA A C 1
ATOM 1681 O O . ALA A 1 208 ? -12.522 13.480 27.003 1.00 75.75 208 ALA A O 1
ATOM 1682 N N . LEU A 1 209 ? -11.342 11.905 25.919 1.00 76.19 209 LEU A N 1
ATOM 1683 C CA . LEU A 1 209 ? -11.864 10.775 26.691 1.00 76.19 209 LEU A CA 1
ATOM 1684 C C . LEU A 1 209 ? -11.312 10.743 28.121 1.00 76.19 209 LEU A C 1
ATOM 1686 O O . LEU A 1 209 ? -12.014 10.307 29.033 1.00 76.19 209 LEU A O 1
ATOM 1690 N N . ALA A 1 210 ? -10.074 11.195 28.322 1.00 77.25 210 ALA A N 1
ATOM 1691 C CA . ALA A 1 210 ? -9.459 11.283 29.639 1.00 77.25 210 ALA A CA 1
ATOM 1692 C C . ALA A 1 210 ? -10.141 12.340 30.512 1.00 77.25 210 ALA A C 1
ATOM 1694 O O . ALA A 1 210 ? -10.284 12.126 31.709 1.00 77.25 210 ALA A O 1
ATOM 1695 N N . TRP A 1 211 ? -10.617 13.435 29.918 1.00 76.44 211 TRP A N 1
ATOM 1696 C CA . TRP A 1 211 ? -11.267 14.532 30.640 1.00 76.44 211 TRP A CA 1
ATOM 1697 C C . TRP A 1 211 ? -12.795 14.423 30.751 1.00 76.44 211 TRP A C 1
ATOM 1699 O O . TRP A 1 211 ? -13.413 15.313 31.331 1.00 76.44 211 TRP A O 1
ATOM 1709 N N . TYR A 1 212 ? -13.420 13.356 30.236 1.00 75.19 212 TYR A N 1
ATOM 1710 C CA . TYR A 1 212 ? -14.886 13.237 30.141 1.00 75.19 212 TYR A CA 1
ATOM 1711 C C . TYR A 1 212 ? -15.624 13.452 31.479 1.00 75.19 212 TYR A C 1
ATOM 1713 O O . TYR A 1 212 ? -16.719 14.015 31.503 1.00 75.19 212 TYR A O 1
ATOM 1721 N N . GLY A 1 213 ? -15.018 13.022 32.591 1.00 70.44 213 GLY A N 1
ATOM 1722 C CA . GLY A 1 213 ? -15.576 13.150 33.940 1.00 70.44 213 GLY A CA 1
ATOM 1723 C C . GLY A 1 213 ? -15.463 14.539 34.584 1.00 70.44 213 GLY A C 1
ATOM 1724 O O . GLY A 1 213 ? -15.939 14.715 35.705 1.00 70.4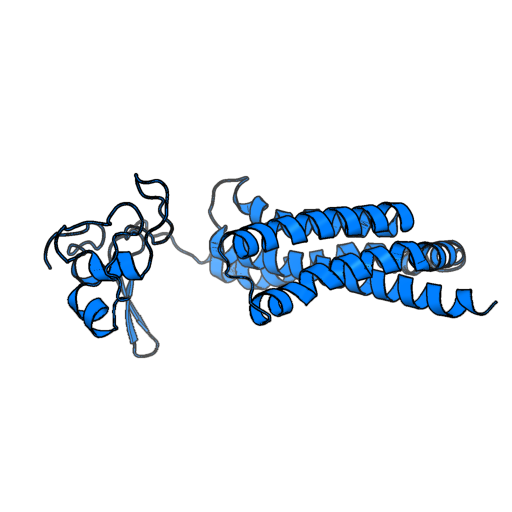4 213 GLY A O 1
ATOM 1725 N N . LEU A 1 214 ? -14.828 15.520 33.931 1.00 74.38 214 LEU A N 1
ATOM 1726 C CA . LEU A 1 214 ? -14.697 16.879 34.463 1.00 74.38 214 LEU A CA 1
ATOM 1727 C C . LEU A 1 214 ? -15.772 17.829 33.917 1.00 74.38 214 LEU A C 1
ATOM 1729 O O . LEU A 1 214 ? -16.163 17.721 32.758 1.00 74.38 214 LEU A O 1
ATOM 1733 N N . PRO A 1 215 ? -16.225 18.817 34.713 1.00 68.56 215 PRO A N 1
ATOM 1734 C CA . PRO A 1 215 ? -17.110 19.865 34.224 1.00 68.56 215 PRO A CA 1
ATOM 1735 C C . PRO A 1 215 ? -16.498 20.691 33.070 1.00 68.56 215 PRO A C 1
ATOM 1737 O O . PRO A 1 215 ? -15.337 21.102 33.156 1.00 68.56 215 PRO A O 1
ATOM 1740 N N . PRO A 1 216 ? -17.286 21.043 32.033 1.00 68.62 216 PRO A N 1
ATOM 1741 C CA . PRO A 1 216 ? -18.632 20.543 31.755 1.00 68.62 216 PRO A CA 1
ATOM 1742 C C . PRO A 1 216 ? -18.594 19.073 31.312 1.00 68.62 216 PRO A C 1
ATOM 1744 O O . PRO A 1 216 ? -17.839 18.722 30.411 1.00 68.62 216 PRO A O 1
ATOM 1747 N N . ILE A 1 217 ? -19.438 18.245 31.937 1.00 67.38 217 ILE A N 1
ATOM 1748 C CA . ILE A 1 217 ? -19.504 1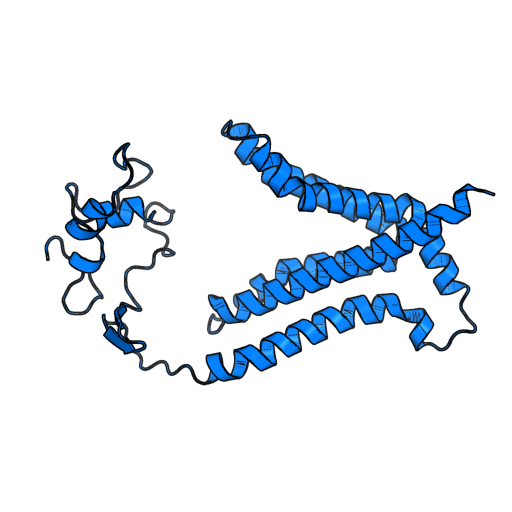6.801 31.682 1.00 67.38 217 ILE A CA 1
ATOM 1749 C C . ILE A 1 217 ? -19.914 16.565 30.224 1.00 67.38 217 ILE A C 1
ATOM 1751 O O . ILE A 1 217 ? -20.950 17.069 29.784 1.00 67.38 217 ILE A O 1
ATOM 1755 N N . GLY A 1 218 ? -19.115 15.785 29.495 1.00 67.31 218 GLY A N 1
ATOM 1756 C CA . GLY A 1 218 ? -19.341 15.459 28.088 1.00 67.31 218 GLY A CA 1
ATOM 1757 C C . GLY A 1 218 ? -18.084 15.583 27.225 1.00 67.31 218 GLY A C 1
ATOM 1758 O O . GLY A 1 218 ? -17.061 16.130 27.633 1.00 67.31 218 GLY A O 1
ATOM 1759 N N . LEU A 1 219 ? -18.163 15.087 25.989 1.00 67.69 219 LEU A N 1
ATOM 1760 C CA . LEU A 1 219 ? -17.135 15.341 24.981 1.00 67.69 219 LEU A CA 1
ATOM 1761 C C . LEU A 1 219 ? -17.372 16.733 24.401 1.00 67.69 219 LEU A C 1
ATOM 1763 O O . LEU A 1 219 ? -18.366 16.948 23.712 1.00 67.69 219 LEU A O 1
ATOM 1767 N N . LYS A 1 220 ? -16.482 17.681 24.701 1.00 65.56 220 LYS A N 1
ATOM 1768 C CA . LYS A 1 220 ? -16.578 19.036 24.149 1.00 65.56 220 LYS A CA 1
ATOM 1769 C C . LYS A 1 220 ? -16.471 19.005 22.624 1.00 65.56 220 LYS A C 1
ATOM 1771 O O . LYS A 1 220 ? -15.593 18.343 22.070 1.00 65.56 220 LYS A O 1
ATOM 1776 N N . ASP A 1 221 ? -17.328 19.780 21.969 1.00 58.97 221 ASP A N 1
ATOM 1777 C CA . ASP A 1 221 ? -17.216 20.081 20.546 1.00 58.97 221 ASP A CA 1
ATOM 1778 C C . ASP A 1 221 ? -15.892 20.811 20.291 1.00 58.97 221 ASP A C 1
ATOM 1780 O O . ASP A 1 221 ? -15.673 21.868 20.881 1.00 58.97 221 ASP A O 1
ATOM 1784 N N . GLY A 1 222 ? -15.039 20.246 19.427 1.00 55.44 222 GLY A N 1
ATOM 1785 C CA . GLY A 1 222 ? -13.870 20.896 18.817 1.00 55.44 222 GLY A CA 1
ATOM 1786 C C . GLY A 1 222 ? -12.886 21.591 19.772 1.00 55.44 222 GLY A C 1
ATOM 1787 O O . GLY A 1 222 ? -13.172 22.661 20.289 1.00 55.44 222 GLY A O 1
ATOM 1788 N N . ASP A 1 223 ? -11.683 21.034 19.928 1.00 49.03 223 ASP A N 1
ATOM 1789 C CA . ASP A 1 223 ? -10.444 21.680 20.417 1.00 49.03 223 ASP A CA 1
ATOM 1790 C C . ASP A 1 223 ? -10.463 22.481 21.744 1.00 49.03 223 ASP A C 1
ATOM 1792 O O . ASP A 1 223 ? -9.409 22.917 22.194 1.00 49.03 223 ASP A O 1
ATOM 1796 N N . ASN A 1 224 ? -11.587 22.605 22.458 1.00 54.44 224 ASN A N 1
ATOM 1797 C CA . ASN A 1 224 ? -11.674 23.225 23.791 1.00 54.44 224 ASN A CA 1
ATOM 1798 C C . ASN A 1 224 ? -11.226 22.271 24.914 1.00 54.44 224 ASN A C 1
ATOM 1800 O O . ASN A 1 224 ? -11.779 22.267 26.026 1.00 54.44 224 ASN A O 1
ATOM 1804 N N . LEU A 1 225 ? -10.248 21.425 24.603 1.00 61.31 225 LEU A N 1
ATOM 1805 C CA . LEU A 1 225 ? -9.522 20.654 25.596 1.00 61.31 225 LEU A CA 1
ATOM 1806 C C . LEU A 1 225 ? -8.666 21.617 26.428 1.00 61.31 225 LEU A C 1
ATOM 1808 O O . LEU A 1 225 ? -8.333 22.710 25.957 1.00 61.31 225 LEU A O 1
ATOM 1812 N N . PRO A 1 226 ? -8.337 21.266 27.681 1.00 61.59 226 PRO A N 1
ATOM 1813 C CA . PRO A 1 226 ? -7.297 21.983 28.404 1.00 61.59 226 PRO A CA 1
ATOM 1814 C C . PRO A 1 226 ? -6.050 22.112 27.512 1.00 61.59 226 PRO A C 1
ATOM 1816 O O . PRO A 1 226 ? -5.749 21.213 26.731 1.00 61.59 226 PRO A O 1
ATOM 1819 N N . ALA A 1 227 ? -5.317 23.226 27.613 1.00 66.00 227 ALA A N 1
ATOM 1820 C CA . ALA A 1 227 ? -4.061 23.394 26.868 1.00 66.00 227 ALA A CA 1
ATOM 1821 C C . ALA A 1 227 ? -3.011 22.322 27.234 1.00 66.00 227 ALA A C 1
ATOM 1823 O O . ALA A 1 227 ? -2.018 22.146 26.529 1.00 66.00 227 ALA A O 1
ATOM 1824 N N . GLU A 1 228 ? -3.241 21.623 28.345 1.00 74.31 228 GLU A N 1
ATOM 1825 C CA . GLU A 1 228 ? -2.429 20.539 28.866 1.00 74.31 228 GLU A CA 1
ATOM 1826 C C . GLU A 1 228 ? -3.066 19.187 28.527 1.00 74.31 228 GLU A C 1
ATOM 1828 O O . GLU A 1 228 ? -4.256 18.963 28.750 1.00 74.31 228 GLU A O 1
ATOM 1833 N N . HIS A 1 229 ? -2.248 18.277 27.999 1.00 80.50 229 HIS A N 1
ATOM 1834 C CA . HIS A 1 229 ? -2.652 16.899 27.750 1.00 80.50 229 HIS A CA 1
ATOM 1835 C C . HIS A 1 229 ? -2.832 16.135 29.064 1.00 80.50 229 HIS A C 1
ATOM 1837 O O . HIS A 1 229 ? -2.033 16.293 29.988 1.00 80.50 229 HIS A O 1
ATOM 1843 N N . ALA A 1 230 ? -3.828 15.254 29.116 1.00 75.38 230 ALA A N 1
ATOM 1844 C CA . ALA A 1 230 ? -4.097 14.388 30.251 1.00 75.38 230 ALA A CA 1
ATOM 1845 C C . ALA A 1 230 ? -2.871 13.538 30.600 1.00 75.38 230 ALA A C 1
ATOM 1847 O O . ALA A 1 230 ? -2.338 12.784 29.777 1.00 75.38 230 ALA A O 1
ATOM 1848 N N . SER A 1 231 ? -2.443 13.637 31.853 1.00 81.81 231 SER A N 1
ATOM 1849 C CA . SER A 1 231 ? -1.428 12.771 32.431 1.00 81.81 231 SER A CA 1
ATOM 1850 C C . SER A 1 231 ? -1.997 11.381 32.739 1.00 81.81 231 SER A C 1
ATOM 1852 O O . SER A 1 231 ? -3.207 11.143 32.737 1.00 81.81 231 SER A O 1
ATOM 1854 N N . GLN A 1 232 ? -1.115 10.433 33.063 1.00 75.88 232 GLN A N 1
ATOM 1855 C CA . GLN A 1 232 ? -1.531 9.117 33.556 1.00 75.88 232 GLN A CA 1
ATOM 1856 C C . GLN A 1 232 ? -2.382 9.223 34.832 1.00 75.88 232 GLN A C 1
ATOM 1858 O O . GLN A 1 232 ? -3.297 8.422 35.026 1.00 75.88 232 GLN A O 1
ATOM 1863 N N . LEU A 1 233 ? -2.091 10.208 35.691 1.00 80.62 233 LEU A N 1
ATOM 1864 C CA . LEU A 1 233 ? -2.870 10.465 36.899 1.00 80.62 233 LEU A CA 1
ATOM 1865 C C . LEU A 1 233 ? -4.281 10.934 36.538 1.00 80.62 233 LEU A C 1
ATOM 1867 O O . LEU A 1 233 ? -5.242 10.426 37.109 1.00 80.62 233 LEU A O 1
ATOM 1871 N N . ASP A 1 234 ? -4.402 11.820 35.549 1.00 77.56 234 ASP A N 1
ATOM 1872 C CA . ASP A 1 234 ? -5.697 12.303 35.067 1.00 77.56 234 ASP A CA 1
ATOM 1873 C C . ASP A 1 234 ? -6.508 11.149 34.476 1.00 77.56 234 ASP A C 1
ATOM 1875 O O . ASP A 1 234 ? -7.635 10.916 34.893 1.00 77.56 234 ASP A O 1
ATOM 1879 N N . MET A 1 235 ? -5.917 10.308 33.619 1.00 74.81 235 MET A N 1
ATOM 1880 C CA . MET A 1 235 ? -6.609 9.116 33.100 1.00 74.81 235 MET A CA 1
ATOM 1881 C C . MET A 1 235 ? -7.067 8.160 34.210 1.00 74.81 235 MET A C 1
ATOM 1883 O O . MET A 1 235 ? -8.161 7.600 34.127 1.00 74.81 235 MET A O 1
ATOM 1887 N N . ALA A 1 236 ? -6.260 7.980 35.260 1.00 73.94 236 ALA A N 1
ATOM 1888 C CA . ALA A 1 236 ? -6.625 7.154 36.409 1.00 73.94 236 ALA A CA 1
ATOM 1889 C C . ALA A 1 236 ? -7.752 7.778 37.251 1.00 73.94 236 ALA A C 1
ATOM 1891 O O . ALA A 1 236 ? -8.531 7.055 37.877 1.00 73.94 236 ALA A O 1
ATOM 1892 N N . GLN A 1 237 ? -7.850 9.109 37.276 1.00 77.06 237 GLN A N 1
ATOM 1893 C CA . GLN A 1 237 ? -8.863 9.836 38.032 1.00 77.06 237 GLN A CA 1
ATOM 1894 C C . GLN A 1 237 ? -10.176 9.982 37.259 1.00 77.06 237 GLN A C 1
ATOM 1896 O O . GLN A 1 237 ? -11.231 9.689 37.828 1.00 77.06 237 GLN A O 1
ATOM 1901 N N . THR A 1 238 ? -10.110 10.386 35.988 1.00 73.44 238 THR A N 1
ATOM 1902 C CA . THR A 1 238 ? -11.236 10.897 35.192 1.00 73.44 238 THR A CA 1
ATOM 1903 C C . THR A 1 238 ? -11.531 10.104 33.909 1.00 73.44 238 THR A C 1
ATOM 1905 O O . THR A 1 238 ? -12.469 10.442 33.187 1.00 73.44 238 THR A O 1
ATOM 1908 N N . GLY A 1 239 ? -10.770 9.042 33.620 1.00 67.88 239 GLY A N 1
ATOM 1909 C CA . GLY A 1 239 ? -10.889 8.275 32.380 1.00 67.88 239 GLY A CA 1
ATOM 1910 C C . GLY A 1 239 ? -12.237 7.569 32.190 1.00 67.88 239 GLY A C 1
ATOM 1911 O O . GLY A 1 239 ? -12.862 7.103 33.144 1.00 67.88 239 GLY A O 1
ATOM 1912 N N . LEU A 1 240 ? -12.642 7.434 30.921 1.00 66.38 240 LEU A N 1
ATOM 1913 C CA . LEU A 1 240 ? -13.925 6.880 30.466 1.00 66.38 240 LEU A CA 1
ATOM 1914 C C . LEU A 1 240 ? -14.371 5.598 31.198 1.00 66.38 240 LEU A C 1
ATOM 1916 O O . LEU A 1 240 ? -15.548 5.447 31.507 1.00 66.38 240 LEU A O 1
ATOM 1920 N N . CYS A 1 241 ? -13.441 4.689 31.513 1.00 64.50 241 CYS A N 1
ATOM 1921 C CA . CYS A 1 241 ? -13.751 3.410 32.156 1.00 64.50 241 CYS A CA 1
ATOM 1922 C C . CYS A 1 241 ? -14.338 3.544 33.572 1.00 64.50 241 CYS A C 1
ATOM 1924 O O . CYS A 1 241 ? -15.053 2.645 33.999 1.00 64.50 241 CYS A O 1
ATOM 1926 N N . ARG A 1 242 ? -14.067 4.641 34.299 1.00 65.19 242 ARG A N 1
ATOM 1927 C CA . ARG A 1 242 ? -14.653 4.897 35.633 1.00 65.19 242 ARG A CA 1
ATOM 1928 C C . ARG A 1 242 ? -16.092 5.375 35.580 1.00 65.19 242 ARG A C 1
ATOM 1930 O O . ARG A 1 242 ? -16.813 5.252 36.556 1.00 65.19 242 ARG A O 1
ATOM 1937 N N . PHE A 1 243 ? -16.473 5.947 34.452 1.00 68.75 243 PHE A N 1
ATOM 1938 C CA . PHE A 1 243 ? -17.780 6.536 34.243 1.00 68.75 243 PHE A CA 1
ATOM 1939 C C . PHE A 1 243 ? -18.642 5.630 33.379 1.00 68.75 243 PHE A C 1
ATOM 1941 O O . PHE A 1 243 ? -19.618 6.094 32.826 1.00 68.75 243 PHE A O 1
ATOM 1948 N N . LEU A 1 244 ? -18.311 4.354 33.199 1.00 65.06 244 LEU A N 1
ATOM 1949 C CA . LEU A 1 244 ? -19.261 3.417 32.614 1.00 65.06 244 LEU A CA 1
ATOM 1950 C C . LEU A 1 244 ? -20.144 2.853 33.726 1.00 65.06 244 LEU A C 1
ATOM 1952 O O . LEU A 1 244 ? -19.651 2.527 34.801 1.00 65.06 244 LEU A O 1
ATOM 1956 N N . ASN A 1 245 ? -21.444 2.721 33.466 1.00 66.00 245 ASN A N 1
ATOM 1957 C CA . ASN A 1 245 ? -22.338 2.011 34.381 1.00 66.00 245 ASN A CA 1
ATOM 1958 C C . ASN A 1 245 ? -21.905 0.538 34.529 1.00 66.00 245 ASN A C 1
ATOM 1960 O O . ASN A 1 245 ? -21.097 0.050 33.740 1.00 66.00 245 ASN A O 1
ATOM 1964 N N . GLU A 1 246 ? -22.480 -0.210 35.477 1.00 64.38 246 GLU A N 1
ATOM 1965 C CA . GLU A 1 246 ? -22.134 -1.631 35.706 1.00 64.38 246 GLU A CA 1
ATOM 1966 C C . GLU A 1 246 ? -22.198 -2.487 34.429 1.00 64.38 246 GLU A C 1
ATOM 1968 O O . GLU A 1 246 ? -21.454 -3.448 34.258 1.00 64.38 246 GLU A O 1
ATOM 1973 N N . THR A 1 247 ? -23.068 -2.110 33.488 1.00 59.53 247 THR A N 1
ATOM 1974 C CA . THR A 1 247 ? -23.207 -2.808 32.208 1.00 59.53 247 THR A CA 1
ATOM 1975 C C . THR A 1 247 ? -22.125 -2.450 31.190 1.00 59.53 247 THR A C 1
ATOM 1977 O O . THR A 1 247 ? -22.053 -3.088 30.150 1.00 59.53 247 THR A O 1
ATOM 1980 N N . GLY A 1 248 ? -21.298 -1.429 31.404 1.00 57.12 248 GLY A N 1
ATOM 1981 C CA . GLY A 1 248 ? -20.299 -0.983 30.431 1.00 57.12 248 GLY A CA 1
ATOM 1982 C C . GLY A 1 248 ? -20.869 -0.291 29.188 1.00 57.12 248 GLY A C 1
ATOM 1983 O O . GLY A 1 248 ? -20.123 -0.049 28.242 1.00 57.12 248 GLY A O 1
ATOM 1984 N N . LYS A 1 249 ? -22.182 -0.020 29.145 1.00 55.06 249 LYS A N 1
ATOM 1985 C CA . LYS A 1 249 ? -22.901 0.428 27.933 1.00 55.06 249 LYS A CA 1
ATOM 1986 C C . LYS A 1 249 ? -23.328 1.891 27.968 1.00 55.06 249 LYS A C 1
ATOM 1988 O O . LYS A 1 249 ? -23.733 2.424 26.940 1.00 55.06 249 LYS A O 1
ATOM 1993 N N . GLN A 1 250 ? -23.296 2.536 29.130 1.00 60.22 250 GLN A N 1
ATOM 1994 C CA . GLN A 1 250 ? -23.699 3.934 29.272 1.00 60.22 250 GLN A CA 1
ATOM 1995 C C . GLN A 1 250 ? -22.655 4.701 30.060 1.00 60.22 250 GLN A C 1
ATOM 1997 O O . GLN A 1 250 ? -22.157 4.204 31.068 1.00 60.22 250 GLN A O 1
ATOM 2002 N N . LEU A 1 251 ? -22.370 5.920 29.605 1.00 64.62 251 LEU A N 1
ATOM 2003 C CA . LEU A 1 251 ? -21.569 6.869 30.359 1.00 64.62 251 LEU A CA 1
ATOM 2004 C C . LEU A 1 251 ? -22.428 7.473 31.475 1.00 64.62 251 LEU A C 1
ATOM 2006 O O . LEU A 1 251 ? -23.494 8.030 31.222 1.00 64.62 251 LEU A O 1
ATOM 2010 N N . MET A 1 252 ? -21.956 7.354 32.703 1.00 66.56 252 MET A N 1
ATOM 2011 C CA . MET A 1 252 ? -22.486 7.952 33.909 1.00 66.56 252 MET A CA 1
ATOM 2012 C C . MET A 1 252 ? -21.780 9.285 34.175 1.00 66.56 252 MET A C 1
ATOM 2014 O O . MET A 1 252 ? -20.621 9.467 33.810 1.00 66.56 252 MET A O 1
ATOM 2018 N N . PRO A 1 253 ? -22.456 10.242 34.819 1.00 63.31 253 PRO A N 1
ATOM 2019 C CA . PRO A 1 253 ? -21.828 11.498 35.219 1.00 63.31 253 PRO A CA 1
ATOM 2020 C C . PRO A 1 253 ? -20.858 11.335 36.403 1.00 63.31 253 PRO A C 1
ATOM 2022 O O . PRO A 1 253 ? -20.048 12.224 36.646 1.00 63.31 253 PRO A O 1
ATOM 2025 N N . GLN A 1 254 ? -20.958 10.234 37.155 1.00 62.03 254 GLN A N 1
ATOM 2026 C CA . GLN A 1 254 ? -20.156 9.883 38.335 1.00 62.03 254 GLN A CA 1
ATOM 2027 C C . GLN A 1 254 ? -19.962 8.355 38.368 1.00 62.03 254 GLN A C 1
ATOM 2029 O O . GLN A 1 254 ? -20.765 7.673 37.731 1.00 62.03 254 GLN A O 1
ATOM 2034 N N . PRO A 1 255 ? -18.912 7.831 39.028 1.00 56.94 255 PRO A N 1
ATOM 2035 C CA . PRO A 1 255 ? -18.735 6.390 39.231 1.00 56.94 255 PRO A CA 1
ATOM 2036 C C . PRO A 1 255 ? -19.882 5.751 40.024 1.00 56.94 255 PRO A C 1
ATOM 2038 O O . PRO A 1 255 ? -20.493 6.456 40.861 1.00 56.94 255 PRO A O 1
#

Secondary structure (DSSP, 8-state):
-THHHHHHHHHHHHHHHHHHHHHHHHHHHHHHIIIIITTPPTTGGGGGGHHHHHHHHHHHHHHH-HHHHHHHHHHHHHHHHHHHHHHHHHTT---HHHHHHHHHHHHHHHHHHHHIIIIIHHHHHHHHH-TTS-HHHHTHHHHHHHHHHHHHHHHHHHHHHHHHHT----S--S-EEEEETTEEEEE-TTS--TTPPPTTSS---HHHHHTTTSSSPS--SSS-S-SSPPPHHHHHHH-GGGGB-TTSSSB-S--

Radius of gyration: 25.45 Å; chains: 1; bounding box: 52×46×68 Å

Sequence (255 aa):
MASSKFRRPAGLLASGLMIFLTSIWAFWGAAEFYYEAWGLPFPEPLYYFLPFFITLTLTLLVFKWPRLGGWVVILLGGVFTIFIMRPRIISGQLTARAFLSWFPVTFLTLLMGGMFIWGGQAAFNNAQKANDHPWWRRNLRFKLALGLPVLIIMGISAYMLPSVLTRVDDGDRSARLIEGNDVQLVWAPAGPGWNWRQSWGGYPSWDALAWYGLPPIGLKDGDNLPAEHASQLDMAQTGLCRFLNETGKQLMPQP

Foldseek 3Di:
DVLLVPLQVLLVVLLVVLLVQLLVLLLQLLLCLLVPVPPPDPPVSCVSSVSNVVSLVLSVCCLVPLQVSLVVLLVVLVVVVCVVCVVCVVVVNDDPVVCVVCCCSNVVSNSSSVSSNRRNVSNNVVLVVVPVDDPCSSCVSVCSSPVSSVVSSVVSCVVSVVVSVPDDCPVQQFWDWDDDPNDTDTDGNQQVDQPDQDPLGHGADQQQQLQCLDPVHHRDRPDPGPPDGDDPVSSVVRHQVQQQDNRNNDGHNGD

pLDDT: mean 84.27, std 13.43, range [47.78, 98.69]